Protein AF-A0A971N0A4-F1 (afdb_monomer)

Solvent-accessible surface area (backbone atoms only — not comparable to full-atom values): 13971 Å² total; per-residue (Å²): 136,88,83,89,85,86,81,86,89,85,89,82,89,84,83,89,81,84,80,78,74,76,75,74,73,78,68,84,69,66,52,43,94,59,98,51,77,73,53,27,44,51,60,73,48,91,63,94,39,89,27,46,42,68,52,98,84,61,32,32,43,27,51,33,47,58,15,53,25,46,50,22,29,31,20,52,35,41,98,85,39,68,62,45,37,44,60,91,28,42,39,34,42,75,43,61,29,64,40,82,56,35,36,49,64,36,28,9,35,75,46,99,91,56,69,24,38,32,11,18,32,39,36,26,75,68,30,39,33,40,38,37,24,32,63,49,23,31,90,59,62,62,47,43,31,26,60,25,2,21,31,22,41,31,97,85,70,29,9,34,43,28,30,29,38,38,26,34,40,29,36,38,40,28,56,34,34,35,18,25,6,41,44,30,0,31,30,46,46,14,35,41,34,49,29,34,24,40,42,40,23,36,21,36,42,71,47,92,68,83,62,102,38,49,27,18,6,5,25,36,29,1,29,30,57,26,35,41,40,31,50,28,38,21,36,38,43,22,34,4,34,23,57,46,64,34,31,39,21,52,45,51,18,41,65,75,69,41,52,76,42,78,59,47,62,49,68,55,68,38,58,40,65,40,83,79,81,79,80,86,126

Secondary structure (DSSP, 8-state):
--------------------------------SSS-TTTBHHHH-SS--TTEEE-TT--EEE-SHHHHHHHHHHHHT-TTPPP---TT-EEEE-S----TTPBP--BSB--TT--B-B-SEEE-TT-EEEEEEEEEEESSS-EEESSEEEEE--TTS--EEES-EEEEEEEEEESS-EEEESSEEEEES-EEES-EEEEEEEEEE--SS--S--EEEESSEEEESSSEEES-EEES-EEEEESS-EEEESSEEEESS-EEES-EEES-EEEEEPP------

Sequence (281 aa):
MNFSSVGKNIKRYLSILLVTTVVLVGFPLSVYAGDPGTDLWTAKVTTKPDGYQEDDDGDVTISTAEGLAWLSKVVNGLDGVEADSFEGRTVTLAADIDLEGHLWNPIGREASGGDFPFKGTFDGCGYKIPNMKVDVSTNSGSLCAGLFGLVEAGVEGKGIVKNIIVSGEVKSTGVGNSYTGGIVGRSKGGAVRNSSFVGDVTAKYVSSNSTSRNNFAGGILGHSLEGEVSDCSFEGEVTASGNYQNIAGGIVGSSNTSEVSNCRSAGNITAIDGEKVDNWG

Foldseek 3Di:
DDDDDDDDDDDDDDDDDPPPPPPPPPFQPLPFPDPQQCLELLNVADDQDPQWDADPVRAIEGEESNNLSVQQCQLAVPPPRDHDQQAPYEYEYPAAYESVLGEYRARWDDDPVDTRARAAAYADVQHEYENYDYRTEHADDEFQKENHRHFEHDPVLGREYENYEYEHEIEYEYAAAWQKEHHTREYHSYEYELYEYEEEIEFHHDDPDDDPYAGAWEHHTREYAEHEYYNYEGEYETEFEDQYHTAWYQHYRYYDHYYYYNYYGHYYTYYYHDPPPPPPD

Radius of gyration: 23.35 Å; Cα contacts (8 Å, |Δi|>4): 866; chains: 1; bounding box: 47×100×57 Å

Structure (mmCIF, N/CA/C/O backbone):
data_AF-A0A971N0A4-F1
#
_entry.id   AF-A0A971N0A4-F1
#
loop_
_atom_site.group_PDB
_atom_site.id
_atom_site.type_symbol
_atom_site.label_atom_id
_atom_site.label_alt_id
_atom_site.label_comp_id
_atom_site.label_asym_id
_atom_site.label_entity_id
_atom_site.label_seq_id
_atom_site.pdbx_PDB_ins_code
_atom_site.Cartn_x
_atom_site.Cartn_y
_atom_site.Cartn_z
_atom_site.occupancy
_atom_site.B_iso_or_equiv
_atom_site.auth_seq_id
_atom_site.auth_comp_id
_atom_site.auth_asym_id
_atom_site.auth_atom_id
_atom_site.pdbx_PDB_model_num
ATOM 1 N N . MET A 1 1 ? 30.008 81.091 14.655 1.00 37.34 1 MET A N 1
ATOM 2 C CA . MET A 1 1 ? 29.399 80.357 13.525 1.00 37.34 1 MET A CA 1
ATOM 3 C C . MET A 1 1 ? 28.944 79.003 14.043 1.00 37.34 1 MET A C 1
ATOM 5 O O . MET A 1 1 ? 29.712 78.352 14.736 1.00 37.34 1 MET A O 1
ATOM 9 N N . ASN A 1 2 ? 27.671 78.687 13.801 1.00 36.44 2 ASN A N 1
ATOM 10 C CA . ASN A 1 2 ? 26.923 77.503 14.245 1.00 36.44 2 ASN A CA 1
ATOM 11 C C . ASN A 1 2 ? 27.383 76.202 13.576 1.00 36.44 2 ASN A C 1
ATOM 13 O O . ASN A 1 2 ? 27.778 76.275 12.424 1.00 36.44 2 ASN A O 1
ATOM 17 N N . PHE A 1 3 ? 27.172 75.061 14.250 1.00 36.00 3 PHE A N 1
ATOM 18 C CA . PHE A 1 3 ? 26.523 73.822 13.752 1.00 36.00 3 PHE A CA 1
ATOM 19 C C . PHE A 1 3 ? 26.125 72.985 14.992 1.00 36.00 3 PHE A C 1
ATOM 21 O O . PHE A 1 3 ? 26.975 72.625 15.794 1.00 36.00 3 PHE A O 1
ATOM 28 N N . SER A 1 4 ? 24.852 72.986 15.400 1.00 38.19 4 SER A N 1
ATOM 29 C CA . SER A 1 4 ? 23.759 72.057 15.046 1.00 38.19 4 SER A CA 1
ATOM 30 C C . SER A 1 4 ? 23.906 70.619 15.572 1.00 38.19 4 SER A C 1
ATOM 32 O O . SER A 1 4 ? 24.656 69.818 15.025 1.00 38.19 4 SER A O 1
ATOM 34 N N . SER A 1 5 ? 23.060 70.257 16.537 1.00 36.91 5 SER A N 1
ATOM 35 C CA . SER A 1 5 ? 22.416 68.941 16.592 1.00 36.91 5 SER A CA 1
ATOM 36 C C . SER A 1 5 ? 21.084 69.104 17.323 1.00 36.91 5 SER A C 1
ATOM 38 O O . SER A 1 5 ? 21.043 69.396 18.517 1.00 36.91 5 SER A O 1
ATOM 40 N N . VAL A 1 6 ? 19.994 69.019 16.561 1.00 39.97 6 VAL A N 1
ATOM 41 C CA . VAL A 1 6 ? 18.612 69.089 17.040 1.00 39.97 6 VAL A CA 1
ATOM 42 C C . VAL A 1 6 ? 18.096 67.663 17.153 1.00 39.97 6 VAL A C 1
ATOM 44 O O . VAL A 1 6 ? 18.119 66.907 16.185 1.00 39.97 6 VAL A O 1
ATOM 47 N N . GLY A 1 7 ? 17.624 67.310 18.345 1.00 39.97 7 GLY A N 1
ATOM 48 C CA . GLY A 1 7 ? 16.885 66.083 18.597 1.00 39.97 7 GLY A CA 1
ATOM 49 C C . GLY A 1 7 ? 15.366 66.267 18.510 1.00 39.97 7 GLY A C 1
ATOM 50 O O . GLY A 1 7 ? 14.843 67.351 18.747 1.00 39.97 7 GLY A O 1
ATOM 51 N N . LYS A 1 8 ? 14.707 65.118 18.305 1.00 39.44 8 LYS A N 1
ATOM 52 C CA . LYS A 1 8 ? 13.321 64.737 18.649 1.00 39.44 8 LYS A CA 1
ATOM 53 C C . LYS A 1 8 ? 12.131 65.227 17.789 1.00 39.44 8 LYS A C 1
ATOM 55 O O . LYS A 1 8 ? 11.673 66.351 17.904 1.00 39.44 8 LYS A O 1
ATOM 60 N N . ASN A 1 9 ? 11.507 64.210 17.167 1.00 37.22 9 ASN A N 1
ATOM 61 C CA . ASN A 1 9 ? 10.093 63.796 17.298 1.00 37.22 9 ASN A CA 1
ATOM 62 C C . ASN A 1 9 ? 8.963 64.624 16.636 1.00 37.22 9 ASN A C 1
ATOM 64 O O . ASN A 1 9 ? 8.647 65.701 17.116 1.00 37.22 9 ASN A O 1
ATOM 68 N N . ILE A 1 10 ? 8.223 64.017 15.680 1.00 36.38 10 ILE A N 1
ATOM 69 C CA . ILE A 1 10 ? 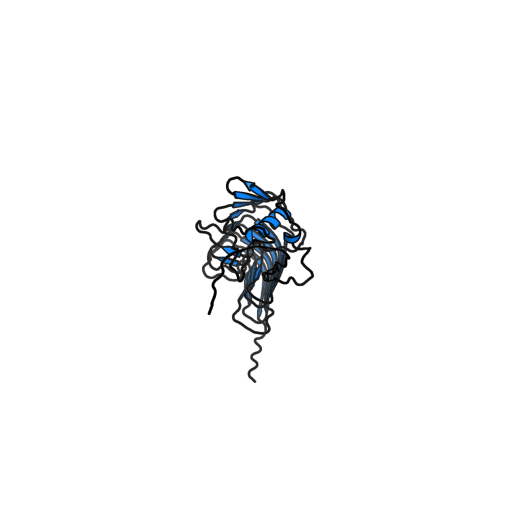6.778 63.630 15.759 1.00 36.38 10 ILE A CA 1
ATOM 70 C C . ILE A 1 10 ? 6.114 63.440 14.367 1.00 36.38 10 ILE A C 1
ATOM 72 O O . ILE A 1 10 ? 5.959 64.380 13.602 1.00 36.38 10 ILE A O 1
ATOM 76 N N . LYS A 1 11 ? 5.694 62.182 14.126 1.00 37.56 11 LYS A N 1
ATOM 77 C CA . LYS A 1 11 ? 4.502 61.605 13.441 1.00 37.56 11 LYS A CA 1
ATOM 78 C C . LYS A 1 11 ? 3.873 62.282 12.202 1.00 37.56 11 LYS A C 1
ATOM 80 O O . LYS A 1 11 ? 3.439 63.423 12.306 1.00 37.56 11 LYS A O 1
ATOM 85 N N . ARG A 1 12 ? 3.547 61.459 11.174 1.00 37.28 12 ARG A N 1
ATOM 86 C CA . ARG A 1 12 ? 2.169 61.202 10.646 1.00 37.28 12 ARG A CA 1
ATOM 87 C C . ARG A 1 12 ? 2.127 60.342 9.350 1.00 37.28 12 ARG A C 1
ATOM 89 O O . AR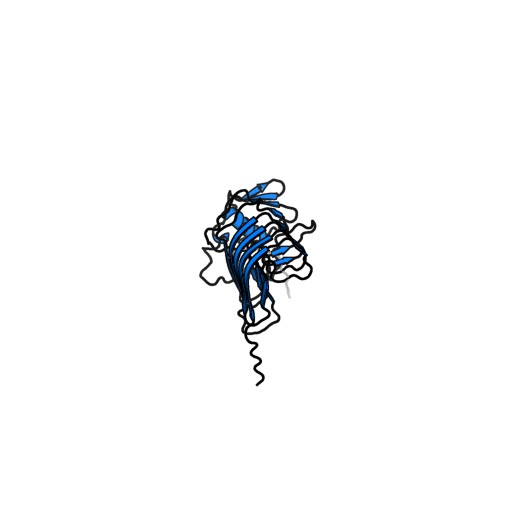G A 1 12 ? 2.713 60.766 8.370 1.00 37.28 12 ARG A O 1
ATOM 96 N N . TYR A 1 13 ? 1.325 59.253 9.385 1.00 38.34 13 TYR A N 1
ATOM 97 C CA . TYR A 1 13 ? 0.530 58.597 8.302 1.00 38.34 13 TYR A CA 1
ATOM 98 C C . TYR A 1 13 ? 1.258 58.064 7.040 1.00 38.34 13 TYR A C 1
ATOM 100 O O . TYR A 1 13 ? 2.198 58.679 6.578 1.00 38.34 13 TYR A O 1
ATOM 108 N N . LEU A 1 14 ? 0.886 56.993 6.329 1.00 32.19 14 LEU A N 1
ATOM 109 C CA . LEU A 1 14 ? -0.061 55.862 6.378 1.00 32.19 14 LEU A CA 1
ATOM 110 C C . LEU A 1 14 ? 0.276 55.030 5.096 1.00 32.19 14 LEU A C 1
ATOM 112 O O . LEU A 1 14 ? 0.835 55.602 4.163 1.00 32.19 14 LEU A O 1
ATOM 116 N N . SER A 1 15 ? -0.124 53.751 5.024 1.00 34.84 15 SER A N 1
ATOM 117 C CA . SER A 1 15 ? -0.308 52.929 3.793 1.00 34.84 15 SER A CA 1
ATOM 118 C C . SER A 1 15 ? 0.706 51.810 3.475 1.00 34.84 15 SER A C 1
ATOM 120 O O . SER A 1 15 ? 1.693 51.995 2.776 1.00 34.84 15 SER A O 1
ATOM 122 N N . ILE A 1 16 ? 0.389 50.618 3.998 1.00 41.22 16 ILE A N 1
ATOM 123 C CA . ILE A 1 16 ? 0.050 49.375 3.267 1.00 41.22 16 ILE A CA 1
ATOM 124 C C . ILE A 1 16 ? 0.835 49.085 1.971 1.00 41.22 16 ILE A C 1
ATOM 126 O O . ILE A 1 16 ? 0.504 49.621 0.920 1.00 41.22 16 ILE A O 1
ATOM 130 N N . LEU A 1 17 ? 1.727 48.090 2.031 1.00 36.47 17 LEU A N 1
ATOM 131 C CA . LEU A 1 17 ? 1.671 46.909 1.155 1.00 36.47 17 LEU A CA 1
ATOM 132 C C . LEU A 1 17 ? 2.501 45.780 1.796 1.00 36.47 17 LEU A C 1
ATOM 134 O O . LEU A 1 17 ? 3.707 45.675 1.586 1.00 36.47 17 LEU A O 1
ATOM 138 N N . LEU A 1 18 ? 1.870 44.955 2.637 1.00 35.97 18 LEU A N 1
ATOM 139 C CA . LEU A 1 18 ? 2.474 43.692 3.057 1.00 35.97 18 LEU A CA 1
ATOM 140 C C . LEU A 1 18 ? 2.315 42.735 1.872 1.00 35.97 18 LEU A C 1
ATOM 142 O O . LEU A 1 18 ? 1.237 42.193 1.644 1.00 35.97 18 LEU A O 1
ATOM 146 N N . VAL A 1 19 ? 3.364 42.602 1.064 1.00 40.38 19 VAL A N 1
ATOM 147 C CA . VAL A 1 19 ? 3.441 41.562 0.038 1.00 40.38 19 VAL A CA 1
ATOM 148 C C . VAL A 1 19 ? 3.538 40.237 0.787 1.00 40.38 19 VAL A C 1
ATOM 150 O O . VAL A 1 19 ? 4.616 39.840 1.219 1.00 40.38 19 VAL A O 1
ATOM 153 N N . THR A 1 20 ? 2.407 39.568 1.005 1.00 41.75 20 THR A N 1
ATOM 154 C CA . THR A 1 20 ? 2.414 38.145 1.339 1.00 41.75 20 THR A CA 1
ATOM 155 C C . THR A 1 20 ? 2.879 37.415 0.093 1.00 41.75 20 THR A C 1
ATOM 157 O O . THR A 1 20 ? 2.089 37.099 -0.796 1.00 41.75 20 THR A O 1
ATOM 160 N N . THR A 1 21 ? 4.182 37.185 0.000 1.00 41.50 21 THR A N 1
ATOM 161 C CA . THR A 1 21 ? 4.721 36.100 -0.805 1.00 41.50 21 THR A CA 1
ATOM 162 C C . THR A 1 21 ? 4.100 34.824 -0.261 1.00 41.50 21 THR A C 1
ATOM 164 O O . THR A 1 21 ? 4.513 34.299 0.770 1.00 41.50 21 THR A O 1
ATOM 167 N N . VAL A 1 22 ? 3.056 34.349 -0.940 1.00 42.62 22 VAL A N 1
ATOM 168 C CA . VAL A 1 22 ? 2.654 32.951 -0.872 1.00 42.62 22 VAL A CA 1
ATOM 169 C C . VAL A 1 22 ? 3.888 32.181 -1.317 1.00 42.62 22 VAL A C 1
ATOM 171 O O . VAL A 1 22 ? 4.214 32.134 -2.502 1.00 42.62 22 VAL A O 1
ATOM 174 N N . VAL A 1 23 ? 4.633 31.648 -0.353 1.00 37.66 23 VAL A N 1
ATOM 175 C CA . VAL A 1 23 ? 5.566 30.567 -0.626 1.00 37.66 23 VAL A CA 1
ATOM 176 C C . VAL A 1 23 ? 4.666 29.408 -1.024 1.00 37.66 23 VAL A C 1
ATOM 178 O O . VAL A 1 23 ? 4.158 28.681 -0.175 1.00 37.66 23 VAL A O 1
ATOM 181 N N . LEU A 1 24 ? 4.403 29.285 -2.327 1.00 37.75 24 LEU A N 1
ATOM 182 C CA . LEU A 1 24 ? 4.054 28.005 -2.913 1.00 37.75 24 LEU A CA 1
ATOM 183 C C . LEU A 1 24 ? 5.267 27.120 -2.632 1.00 37.75 24 LEU A C 1
ATOM 185 O O . LEU A 1 24 ? 6.231 27.091 -3.396 1.00 37.75 24 LEU A O 1
ATOM 189 N N . VAL A 1 25 ? 5.253 26.447 -1.483 1.00 36.53 25 VAL A N 1
ATOM 190 C CA . VAL A 1 25 ? 5.991 25.204 -1.323 1.00 36.53 25 VAL A CA 1
ATOM 191 C C . VAL A 1 25 ? 5.433 24.323 -2.422 1.00 36.53 25 VAL A C 1
ATOM 193 O O . VAL A 1 25 ? 4.299 23.856 -2.349 1.00 36.53 25 VAL A O 1
ATOM 196 N N . GLY A 1 26 ? 6.186 24.233 -3.517 1.00 32.62 26 GLY A N 1
ATOM 197 C CA . GLY A 1 26 ? 5.921 23.289 -4.579 1.00 32.62 26 GLY A CA 1
ATOM 198 C C . GLY A 1 26 ? 5.976 21.917 -3.941 1.00 32.62 26 GLY A C 1
ATOM 199 O O . GLY A 1 26 ? 7.056 21.359 -3.758 1.00 32.62 26 GLY A O 1
ATOM 200 N N . PHE A 1 27 ? 4.814 21.412 -3.536 1.00 39.88 27 PHE A N 1
ATOM 201 C CA . PHE A 1 27 ? 4.663 20.011 -3.214 1.00 39.88 27 PHE A CA 1
ATOM 202 C C . PHE A 1 27 ? 5.168 19.244 -4.437 1.00 39.88 27 PHE A C 1
ATOM 204 O O . PHE A 1 27 ? 4.830 19.634 -5.562 1.00 39.88 27 PHE A O 1
ATOM 211 N N . PRO A 1 28 ? 6.005 18.208 -4.268 1.00 36.25 28 PRO A N 1
ATOM 212 C CA . PRO A 1 28 ? 6.294 17.313 -5.370 1.00 36.25 28 PRO A CA 1
ATOM 213 C C . PRO A 1 28 ? 4.950 16.747 -5.830 1.00 36.25 28 PRO A C 1
ATOM 215 O O . PRO A 1 28 ? 4.342 15.919 -5.156 1.00 36.25 28 PRO A O 1
ATOM 218 N N . LEU A 1 29 ? 4.443 17.285 -6.940 1.00 38.25 29 LEU A N 1
ATOM 219 C CA . LEU A 1 29 ? 3.282 16.762 -7.627 1.00 38.25 29 LEU A CA 1
ATOM 220 C C . LEU A 1 29 ? 3.688 15.371 -8.096 1.00 38.25 29 LEU A C 1
ATOM 222 O O . LEU A 1 29 ? 4.422 15.222 -9.073 1.00 38.25 29 LEU A O 1
ATOM 226 N N . SER A 1 30 ? 3.209 14.346 -7.402 1.00 47.75 30 SER A N 1
ATOM 227 C CA . SER A 1 30 ? 2.915 13.084 -8.062 1.00 47.75 30 SER A CA 1
ATOM 228 C C . SER A 1 30 ? 1.861 13.425 -9.117 1.00 47.75 30 SER A C 1
ATOM 230 O O . SER A 1 30 ? 0.684 13.585 -8.807 1.00 47.75 30 SER A O 1
ATOM 232 N N . VAL A 1 31 ? 2.303 13.712 -10.341 1.00 44.22 31 VAL A N 1
ATOM 233 C CA . VAL A 1 31 ? 1.409 14.023 -11.457 1.00 44.22 31 VAL A CA 1
ATOM 234 C C . VAL A 1 31 ? 0.756 12.707 -11.843 1.00 44.22 31 VAL A C 1
ATOM 236 O O . VAL A 1 31 ? 1.411 11.860 -12.438 1.00 44.22 31 VAL A O 1
ATOM 239 N N . TYR A 1 32 ? -0.507 12.520 -11.473 1.00 52.03 32 TYR A N 1
ATOM 240 C CA . TYR A 1 32 ? -1.347 11.431 -11.970 1.00 52.03 32 TYR A CA 1
ATOM 241 C C . TYR A 1 32 ? -1.641 11.672 -13.464 1.00 52.03 32 TYR A C 1
ATOM 243 O O . TYR A 1 32 ? -1.821 12.811 -13.900 1.00 52.03 32 TYR A O 1
ATOM 251 N N . ALA A 1 33 ? -1.659 10.614 -14.275 1.00 41.88 33 ALA A N 1
ATOM 252 C CA . ALA A 1 33 ? -1.935 10.703 -15.710 1.00 41.88 33 ALA A CA 1
ATOM 253 C C . ALA A 1 33 ? -3.453 10.807 -15.981 1.00 41.88 33 ALA A C 1
ATOM 255 O O . ALA A 1 33 ? -4.129 9.819 -16.243 1.00 41.88 33 ALA A O 1
ATOM 256 N N . GLY A 1 34 ? -3.988 12.024 -15.901 1.00 41.50 34 GLY A N 1
ATOM 257 C CA . GLY A 1 34 ? -5.404 12.400 -16.056 1.00 41.50 34 GLY A CA 1
ATOM 258 C C . GLY A 1 34 ? -5.651 13.659 -15.221 1.00 41.50 34 GLY A C 1
ATOM 259 O O . GLY A 1 34 ? -4.826 13.925 -14.363 1.00 41.50 34 GLY A O 1
ATOM 260 N N . ASP A 1 35 ? -6.694 14.468 -15.448 1.00 42.31 35 ASP A N 1
ATOM 261 C CA . ASP A 1 35 ? -7.018 15.550 -14.493 1.00 42.31 35 ASP A CA 1
ATOM 262 C C . ASP A 1 35 ? -7.537 14.905 -13.187 1.00 42.31 35 ASP A C 1
ATOM 264 O O . ASP A 1 35 ? -8.682 14.453 -13.156 1.00 42.31 35 ASP A O 1
ATOM 268 N N . PRO A 1 36 ? -6.709 14.745 -12.137 1.00 47.06 36 PRO A N 1
ATOM 269 C CA . PRO A 1 36 ? -6.921 13.737 -11.098 1.00 47.06 36 PRO A CA 1
ATOM 270 C C . PRO A 1 36 ? -7.409 14.351 -9.782 1.00 47.06 36 PRO A C 1
ATOM 272 O O . PRO A 1 36 ? -7.671 13.638 -8.816 1.00 47.06 36 PRO A O 1
ATOM 275 N N . GLY A 1 37 ? -7.522 15.681 -9.718 1.00 53.12 37 GLY A N 1
ATOM 276 C CA . GLY A 1 37 ? -7.652 16.407 -8.458 1.00 53.12 37 GLY A CA 1
ATOM 277 C C . GLY A 1 37 ? -8.971 16.176 -7.723 1.00 53.12 37 GLY A C 1
ATOM 278 O O . GLY A 1 37 ? -9.056 16.515 -6.551 1.00 53.12 37 GLY A O 1
ATOM 279 N N . THR A 1 38 ? -9.990 15.612 -8.381 1.00 58.50 38 THR A N 1
ATOM 280 C CA . THR A 1 38 ? -11.331 15.410 -7.798 1.00 58.50 38 THR A CA 1
ATOM 281 C C . THR A 1 38 ? -11.696 13.949 -7.536 1.00 58.50 38 THR A C 1
ATOM 283 O O . THR A 1 38 ? -12.584 13.693 -6.725 1.00 58.50 38 THR A O 1
ATOM 286 N N . ASP A 1 39 ? -11.020 12.990 -8.178 1.00 85.38 39 ASP A N 1
ATOM 287 C CA . ASP A 1 39 ? -11.337 11.561 -8.022 1.00 85.38 39 ASP A CA 1
ATOM 288 C C . ASP A 1 39 ? -10.497 10.868 -6.939 1.00 85.38 39 ASP A C 1
ATOM 290 O O . ASP A 1 39 ? -10.795 9.748 -6.534 1.00 85.38 39 ASP A O 1
ATOM 294 N N . LEU A 1 40 ? -9.461 11.542 -6.432 1.00 91.69 40 LEU A N 1
ATOM 295 C CA . LEU A 1 40 ? -8.649 11.044 -5.329 1.00 91.69 40 LEU A CA 1
ATOM 296 C C . LEU A 1 40 ? -9.475 10.986 -4.037 1.00 91.69 40 LEU A C 1
ATOM 298 O O . LEU A 1 40 ? -10.092 11.978 -3.645 1.00 91.69 40 LEU A O 1
ATOM 302 N N . TRP A 1 41 ? -9.426 9.863 -3.321 1.00 94.81 41 TRP A N 1
ATOM 303 C CA . TRP A 1 41 ? -10.121 9.695 -2.039 1.00 94.81 41 TRP A CA 1
ATOM 304 C C . TRP A 1 41 ? -9.797 10.801 -1.031 1.00 94.81 41 TRP A C 1
ATOM 306 O O . TRP A 1 41 ? -10.685 11.320 -0.357 1.00 94.81 41 TRP A O 1
ATOM 316 N N . THR A 1 42 ? -8.538 11.237 -0.967 1.00 92.00 42 THR A N 1
ATOM 317 C CA . THR A 1 42 ? -8.140 12.341 -0.086 1.00 92.00 42 THR A CA 1
ATOM 318 C C . THR A 1 42 ? -8.741 13.682 -0.525 1.00 92.00 42 THR A C 1
ATOM 320 O O . THR A 1 42 ? -9.043 14.512 0.326 1.00 92.00 42 THR A O 1
ATOM 323 N N . ALA A 1 43 ? -9.022 13.911 -1.808 1.00 92.50 43 ALA A N 1
ATOM 324 C CA . ALA A 1 43 ? -9.692 15.139 -2.247 1.00 92.50 43 ALA A CA 1
ATOM 325 C C . ALA A 1 43 ? -11.173 15.200 -1.821 1.00 92.50 43 ALA A C 1
ATOM 327 O O . ALA A 1 43 ? -11.727 16.291 -1.686 1.00 92.50 43 ALA A O 1
ATOM 328 N N . LYS A 1 44 ? -11.807 14.046 -1.565 1.00 91.94 44 LYS A N 1
ATOM 329 C CA . LYS A 1 44 ? -13.217 13.941 -1.147 1.00 91.94 44 LYS A CA 1
ATOM 330 C C . LYS A 1 44 ? -13.445 14.268 0.334 1.00 91.94 44 LYS A C 1
ATOM 332 O O . LYS A 1 44 ? -14.573 14.563 0.716 1.00 91.94 44 LYS A O 1
ATOM 337 N N . VAL A 1 45 ? -12.396 14.254 1.161 1.00 93.25 45 VAL A N 1
ATOM 338 C CA . VAL A 1 45 ? -12.489 14.491 2.613 1.00 93.25 45 VAL A CA 1
ATOM 339 C C . VAL A 1 45 ? -11.795 15.791 3.010 1.00 93.25 45 VAL A C 1
ATOM 341 O O . VAL A 1 45 ? -10.587 15.935 2.869 1.00 93.25 45 VAL A O 1
ATOM 344 N N . THR A 1 46 ? -12.535 16.771 3.522 1.00 93.44 46 THR A N 1
ATOM 345 C CA . THR A 1 46 ? -11.974 18.075 3.943 1.00 93.44 46 THR A CA 1
ATOM 346 C C . THR A 1 46 ? -11.947 18.261 5.457 1.00 93.44 46 THR A C 1
ATOM 348 O O . THR A 1 46 ? -11.209 19.105 5.961 1.00 93.44 46 THR A O 1
ATOM 351 N N . THR A 1 47 ? -12.702 17.447 6.188 1.00 95.38 47 THR A N 1
ATOM 352 C CA . THR A 1 47 ? -12.767 17.419 7.652 1.00 95.38 47 THR A CA 1
ATOM 353 C C . THR A 1 47 ? -12.730 15.976 8.144 1.00 95.38 47 THR A C 1
ATOM 355 O O . THR A 1 47 ? -13.078 15.069 7.387 1.00 95.38 47 THR A O 1
ATOM 358 N N . LYS A 1 48 ? -12.350 15.770 9.414 1.00 97.50 48 LYS A N 1
ATOM 359 C CA . LYS A 1 48 ? -12.355 14.453 10.070 1.00 97.50 48 LYS A CA 1
ATOM 360 C C . LYS A 1 48 ? -13.751 13.812 9.930 1.00 97.50 48 LYS A C 1
ATOM 362 O O . LYS A 1 48 ? -14.712 14.417 10.406 1.00 97.50 48 LYS A O 1
ATOM 367 N N . PRO A 1 49 ? -13.883 12.665 9.244 1.00 97.75 49 PRO A N 1
ATOM 368 C CA . PRO A 1 49 ? -15.174 12.027 8.998 1.00 97.75 49 PRO A CA 1
ATOM 369 C C . PRO A 1 49 ? -15.606 11.155 10.182 1.00 97.75 49 PRO A C 1
ATOM 371 O O . PRO A 1 49 ? -14.766 10.624 10.906 1.00 97.75 49 PRO A O 1
ATOM 374 N N . ASP A 1 50 ? -16.913 10.922 10.320 1.00 97.88 50 ASP A N 1
ATOM 375 C CA . ASP A 1 50 ? -17.480 10.064 11.375 1.00 97.88 50 ASP A CA 1
ATOM 376 C C . ASP A 1 50 ? -16.967 8.614 11.303 1.00 97.88 50 ASP A C 1
ATOM 378 O O . ASP A 1 50 ? -16.914 7.913 12.311 1.00 97.88 50 ASP A O 1
ATOM 382 N N . GLY A 1 51 ? -16.544 8.161 10.121 1.00 98.12 51 GLY A N 1
ATOM 383 C CA . GLY A 1 51 ? -15.919 6.854 9.919 1.00 98.12 51 GLY A CA 1
ATOM 384 C C . GLY A 1 51 ? -14.491 6.730 10.454 1.00 98.12 51 GLY A C 1
ATOM 385 O O . GLY A 1 51 ? -13.876 5.692 10.237 1.00 98.12 51 GLY A O 1
ATOM 386 N N . TYR A 1 52 ? -13.951 7.767 11.102 1.00 98.69 52 TYR A N 1
ATOM 387 C CA . TYR A 1 52 ? -12.661 7.774 11.788 1.00 98.69 52 TYR A CA 1
ATOM 388 C C . TYR A 1 52 ? -12.888 8.160 13.253 1.00 98.69 52 TYR A C 1
ATOM 390 O O . TYR A 1 52 ? -13.129 9.327 13.577 1.00 98.69 52 TYR A O 1
ATOM 398 N N . GLN A 1 53 ? -12.789 7.182 14.147 1.00 98.69 53 GLN A N 1
ATOM 399 C CA . GLN A 1 53 ? -12.955 7.373 15.587 1.00 98.69 53 GLN A CA 1
ATOM 400 C C . GLN A 1 53 ? -11.615 7.176 16.276 1.00 98.69 53 GLN A C 1
ATOM 402 O O . GLN A 1 53 ? -10.953 6.179 16.035 1.00 98.69 53 GLN A O 1
ATOM 407 N N . GLU A 1 54 ? -11.219 8.135 17.102 1.00 98.38 54 GLU A N 1
ATOM 408 C CA . GLU A 1 54 ? -9.953 8.125 17.835 1.00 98.38 54 GLU A CA 1
ATOM 409 C C . GLU A 1 54 ? -10.274 8.165 19.323 1.00 98.38 54 GLU A C 1
ATOM 411 O O . GLU A 1 54 ? -11.108 8.981 19.731 1.00 98.38 54 GLU A O 1
ATOM 416 N N . ASP A 1 55 ? -9.676 7.265 20.094 1.00 98.19 55 ASP A N 1
ATOM 417 C CA . ASP A 1 55 ? -9.874 7.192 21.539 1.00 98.19 55 ASP A CA 1
ATOM 418 C C . ASP A 1 55 ? -8.842 8.024 22.321 1.00 98.19 55 ASP A C 1
ATOM 420 O O . ASP A 1 55 ? -8.018 8.740 21.750 1.00 98.19 55 ASP A O 1
ATOM 424 N N . ASP A 1 56 ? -8.920 7.959 23.652 1.00 97.38 56 ASP A N 1
ATOM 425 C CA . ASP A 1 56 ? -8.054 8.728 24.551 1.00 97.38 56 ASP A CA 1
ATOM 426 C C . ASP A 1 56 ? -6.576 8.287 24.492 1.00 97.38 56 ASP A C 1
ATOM 428 O O . ASP A 1 56 ? -5.694 9.070 24.856 1.00 97.38 56 ASP A O 1
ATOM 432 N N . ASP A 1 57 ? -6.299 7.068 24.015 1.00 95.75 57 ASP A N 1
ATOM 433 C CA . ASP A 1 57 ? -4.947 6.532 23.820 1.00 95.75 57 ASP A CA 1
ATOM 434 C C . ASP A 1 57 ? -4.397 6.864 22.413 1.00 95.75 57 ASP A C 1
ATOM 436 O O . ASP A 1 57 ? -3.225 6.615 22.105 1.00 95.75 57 ASP A O 1
ATOM 440 N N . GLY A 1 58 ? -5.223 7.488 21.565 1.00 96.44 58 GLY A N 1
ATOM 441 C CA . GLY A 1 58 ? -4.914 7.830 20.180 1.00 96.44 58 GLY A CA 1
ATOM 442 C C . GLY A 1 58 ? -5.035 6.647 19.219 1.00 96.44 58 GLY A C 1
ATOM 443 O O . GLY A 1 58 ? -4.653 6.775 18.050 1.00 96.44 58 GLY A O 1
ATOM 444 N N . ASP A 1 59 ? -5.546 5.506 19.684 1.00 98.19 59 ASP A N 1
ATOM 445 C CA . ASP A 1 59 ? -5.880 4.384 18.818 1.00 98.19 59 ASP A CA 1
ATOM 446 C C . ASP A 1 59 ? -7.103 4.751 17.970 1.00 98.19 59 ASP A C 1
ATOM 448 O O . ASP A 1 59 ? -7.995 5.500 18.379 1.00 98.19 59 ASP A O 1
ATOM 452 N N . VAL A 1 60 ? -7.127 4.250 16.736 1.00 98.88 60 VAL A N 1
ATOM 453 C CA . VAL A 1 60 ? -8.125 4.635 15.737 1.00 98.88 60 VAL A CA 1
ATOM 454 C C . VAL A 1 60 ? -8.934 3.435 15.282 1.00 98.88 60 VAL A C 1
ATOM 456 O O . VAL A 1 60 ? -8.397 2.381 14.953 1.00 98.88 60 VAL A O 1
ATOM 459 N N . THR A 1 61 ? -10.245 3.618 15.186 1.00 98.88 61 THR A N 1
ATOM 460 C CA . THR A 1 61 ? -11.178 2.685 14.555 1.00 98.88 61 THR A CA 1
ATOM 461 C C . THR A 1 61 ? -11.738 3.305 13.280 1.00 98.88 61 THR A C 1
ATOM 463 O O . THR A 1 61 ? -12.273 4.417 13.306 1.00 98.88 61 THR A O 1
ATOM 466 N N . ILE A 1 62 ? -11.636 2.582 12.163 1.00 98.94 62 ILE A N 1
ATOM 467 C CA . ILE A 1 62 ? -12.088 3.026 10.842 1.00 98.94 62 ILE A CA 1
ATOM 468 C C . ILE A 1 62 ? -13.240 2.151 10.350 1.00 98.94 62 ILE A C 1
ATOM 470 O O . ILE A 1 62 ? -13.139 0.925 10.337 1.00 98.94 62 ILE A O 1
ATOM 474 N N . SER A 1 63 ? -14.328 2.778 9.908 1.00 98.81 63 SER A N 1
ATOM 475 C CA . SER A 1 63 ? -15.533 2.083 9.428 1.00 98.81 63 SER A CA 1
ATOM 476 C C . SER A 1 63 ? -16.028 2.529 8.050 1.00 98.81 63 SER A C 1
ATOM 478 O O . SER A 1 63 ? -16.984 1.945 7.546 1.00 98.81 63 SER A O 1
ATOM 480 N N . THR A 1 64 ? -15.403 3.535 7.426 1.00 98.75 64 THR A N 1
ATOM 481 C CA . THR A 1 64 ? -15.785 4.019 6.086 1.00 98.75 64 THR A CA 1
ATOM 482 C C . THR A 1 64 ? -14.573 4.341 5.213 1.00 98.75 64 THR A C 1
ATOM 484 O O . THR A 1 64 ? -13.454 4.512 5.710 1.00 98.75 64 THR A O 1
ATOM 487 N N . ALA A 1 65 ? -14.801 4.467 3.903 1.00 98.56 65 ALA A N 1
ATOM 488 C CA . ALA A 1 65 ? -13.772 4.839 2.934 1.00 98.56 65 ALA A CA 1
ATOM 489 C C . ALA A 1 65 ? -13.231 6.253 3.176 1.00 98.56 65 ALA A C 1
ATOM 491 O O . ALA A 1 65 ? -12.022 6.471 3.103 1.00 98.56 65 ALA A O 1
ATOM 492 N N . GLU A 1 66 ? -14.088 7.195 3.574 1.00 98.56 66 GLU A N 1
ATOM 493 C CA . GLU A 1 66 ? -13.678 8.533 4.000 1.00 98.56 66 GLU A CA 1
ATOM 494 C C . GLU A 1 66 ? -12.766 8.470 5.225 1.00 98.56 66 GLU A C 1
ATOM 496 O O . GLU A 1 66 ? -11.766 9.186 5.280 1.00 98.56 66 GLU A O 1
ATOM 501 N N . GLY A 1 67 ? -13.074 7.604 6.197 1.00 98.75 67 GLY A N 1
ATOM 502 C CA . GLY A 1 67 ? -12.224 7.391 7.367 1.00 98.75 67 GLY A CA 1
ATOM 503 C C . GLY A 1 67 ? -10.840 6.865 6.991 1.00 98.75 67 GLY A C 1
ATOM 504 O O . GLY A 1 67 ? -9.827 7.393 7.452 1.00 98.75 67 GLY A O 1
ATOM 505 N N . LEU A 1 68 ? -10.775 5.891 6.082 1.00 98.81 68 LEU A N 1
ATOM 506 C CA . LEU A 1 68 ? -9.503 5.365 5.582 1.00 98.81 68 LEU A CA 1
ATOM 507 C C . LEU A 1 68 ? -8.726 6.422 4.779 1.00 98.81 68 LEU A C 1
ATOM 509 O O . LEU A 1 68 ? -7.512 6.568 4.938 1.00 98.81 68 LEU A O 1
ATOM 513 N N . ALA A 1 69 ? -9.416 7.225 3.969 1.00 98.50 69 ALA A N 1
ATOM 514 C CA . ALA A 1 69 ? -8.825 8.358 3.262 1.00 98.50 69 ALA A CA 1
ATOM 515 C C . ALA A 1 69 ? -8.281 9.424 4.230 1.00 98.50 69 ALA A C 1
ATOM 517 O O . ALA A 1 69 ? -7.218 10.002 3.987 1.00 98.50 69 ALA A O 1
ATOM 518 N N . TRP A 1 70 ? -8.974 9.665 5.347 1.00 98.69 70 TRP A N 1
ATOM 519 C CA . TRP A 1 70 ? -8.520 10.579 6.393 1.00 98.69 70 TRP A CA 1
ATOM 520 C C . TRP A 1 70 ? -7.227 10.091 7.051 1.00 98.69 70 TRP A C 1
ATOM 522 O O . TRP A 1 70 ? -6.305 10.887 7.214 1.00 98.69 70 TRP A O 1
ATOM 532 N N . LEU A 1 71 ? -7.089 8.786 7.316 1.00 98.88 71 LEU A N 1
ATOM 533 C CA . LEU A 1 71 ? -5.818 8.204 7.769 1.00 98.88 71 LEU A CA 1
ATOM 534 C C . LEU A 1 71 ? -4.676 8.508 6.787 1.00 98.88 71 LEU A C 1
ATOM 536 O O . LEU A 1 71 ? -3.600 8.933 7.204 1.00 98.88 71 LEU A O 1
ATOM 540 N N . SER A 1 72 ? -4.913 8.353 5.480 1.00 98.44 72 SER A N 1
ATOM 541 C CA . SER A 1 72 ? -3.920 8.700 4.454 1.00 98.44 72 SER A CA 1
ATOM 542 C C . SER A 1 72 ? -3.525 10.182 4.506 1.00 98.44 72 SER A C 1
ATOM 544 O O . SER A 1 72 ? -2.344 10.496 4.342 1.00 98.44 72 SER A O 1
ATOM 546 N N . LYS A 1 73 ? -4.462 11.102 4.787 1.00 97.69 73 LYS A N 1
ATOM 547 C CA . LYS A 1 73 ? -4.134 12.526 4.992 1.00 97.69 73 LYS A CA 1
ATOM 548 C C . LYS A 1 73 ? -3.272 12.762 6.216 1.00 97.69 73 LYS A C 1
ATOM 550 O O . LYS A 1 73 ? -2.283 13.481 6.101 1.00 97.69 73 LYS A O 1
ATOM 555 N N . VAL A 1 74 ? -3.661 12.178 7.346 1.00 98.50 74 VAL A N 1
ATOM 556 C CA . VAL A 1 74 ? -2.966 12.339 8.625 1.00 98.50 74 VAL A CA 1
ATOM 557 C C . VAL A 1 74 ? -1.541 11.807 8.513 1.00 98.50 74 VAL A C 1
ATOM 559 O O . VAL A 1 74 ? -0.605 12.535 8.805 1.00 98.50 74 VAL A O 1
ATOM 562 N N . VAL A 1 75 ? -1.331 10.599 7.985 1.00 98.50 75 VAL A N 1
ATOM 563 C CA . VAL A 1 75 ? 0.029 10.040 7.857 1.00 98.50 75 VAL A CA 1
ATOM 564 C C . VAL A 1 75 ? 0.908 10.877 6.929 1.00 98.50 75 VAL A C 1
ATOM 566 O O . VAL A 1 75 ? 2.085 11.098 7.203 1.00 98.50 75 VAL A O 1
ATOM 569 N N . ASN A 1 76 ? 0.343 11.378 5.832 1.00 97.00 76 ASN A N 1
ATOM 570 C CA . ASN A 1 76 ? 1.101 12.106 4.816 1.00 97.00 76 ASN A CA 1
ATOM 571 C C . ASN A 1 76 ? 1.205 13.626 5.060 1.00 97.00 76 ASN A C 1
ATOM 573 O O . ASN A 1 76 ? 1.878 14.305 4.273 1.00 97.00 76 ASN A O 1
ATOM 577 N N . GLY A 1 77 ? 0.530 14.167 6.081 1.00 95.75 77 GLY A N 1
ATOM 578 C CA . GLY A 1 77 ? 0.447 15.605 6.358 1.00 95.75 77 GLY A CA 1
ATOM 579 C C . GLY A 1 77 ? -0.137 16.417 5.194 1.00 95.75 77 GLY A C 1
ATOM 580 O O . GLY A 1 77 ? 0.490 17.364 4.712 1.00 95.75 77 GLY A O 1
ATOM 581 N N . LEU A 1 78 ? -1.278 15.987 4.648 1.00 93.19 78 LEU A N 1
ATOM 582 C CA . LEU A 1 78 ? -1.883 16.603 3.456 1.00 93.19 78 LEU A CA 1
ATOM 583 C C . LEU A 1 78 ? -2.859 17.727 3.806 1.00 93.19 78 LEU A C 1
ATOM 585 O O . LEU A 1 78 ? -3.538 17.684 4.824 1.00 93.19 78 LEU A O 1
ATOM 589 N N . ASP A 1 79 ? -2.976 18.710 2.912 1.00 91.00 79 ASP A N 1
ATOM 590 C CA . ASP A 1 79 ? -4.009 19.758 2.948 1.00 91.00 79 ASP A CA 1
ATOM 591 C C . ASP A 1 79 ? -4.108 20.524 4.280 1.00 91.00 79 ASP A C 1
ATOM 593 O O . ASP A 1 79 ? -5.188 20.925 4.710 1.00 91.00 79 ASP A O 1
ATOM 597 N N . GLY A 1 80 ? -2.965 20.739 4.937 1.00 90.94 80 GLY A N 1
ATOM 598 C CA . GLY A 1 80 ? -2.883 21.446 6.218 1.00 90.94 80 GLY A CA 1
ATOM 599 C C . GLY A 1 80 ? -3.183 20.584 7.448 1.00 90.94 80 GLY A C 1
ATOM 600 O O . GLY A 1 80 ? -3.136 21.108 8.559 1.00 90.94 80 GLY A O 1
ATOM 601 N N . VAL A 1 81 ? -3.452 19.286 7.273 1.00 94.44 81 VAL A N 1
ATOM 602 C CA . VAL A 1 81 ? -3.471 18.305 8.365 1.00 94.44 81 VAL A CA 1
ATOM 603 C C . VAL A 1 81 ? -2.031 18.042 8.804 1.00 94.44 81 VAL A C 1
ATOM 605 O O . VAL A 1 81 ? -1.148 17.871 7.963 1.00 94.44 81 VAL A O 1
ATOM 608 N N . GLU A 1 82 ? -1.779 18.050 10.113 1.00 95.38 82 GLU A N 1
ATOM 609 C CA . GLU A 1 82 ? -0.450 17.739 10.639 1.00 95.38 82 GLU A CA 1
ATOM 610 C C . GLU A 1 82 ? -0.111 16.261 10.411 1.00 95.38 82 GLU A C 1
ATOM 612 O O . GLU A 1 82 ? -0.989 15.400 10.467 1.00 95.38 82 GLU A O 1
ATOM 617 N N . ALA A 1 83 ? 1.160 15.983 10.116 1.00 97.12 83 ALA A N 1
ATOM 618 C CA . ALA A 1 83 ? 1.617 14.629 9.866 1.00 97.12 83 ALA A CA 1
ATOM 619 C C . ALA A 1 83 ? 1.728 13.833 11.171 1.00 97.12 83 ALA A C 1
ATOM 621 O O . ALA A 1 83 ? 2.414 14.270 12.092 1.00 97.12 83 ALA A O 1
ATOM 622 N N . ASP A 1 84 ? 1.154 12.633 11.208 1.00 97.50 84 ASP A N 1
ATOM 623 C CA . ASP A 1 84 ? 1.288 11.714 12.337 1.00 97.50 84 ASP A CA 1
ATOM 624 C C . ASP A 1 84 ? 1.599 10.285 11.862 1.00 97.50 84 ASP A C 1
ATOM 626 O O . ASP A 1 84 ? 0.879 9.700 11.056 1.00 97.50 84 ASP A O 1
ATOM 630 N N . SER A 1 85 ? 2.688 9.707 12.373 1.00 97.25 85 SER A N 1
ATOM 631 C CA . SER A 1 85 ? 3.165 8.375 11.981 1.00 97.25 85 SER A CA 1
ATOM 632 C C . SER A 1 85 ? 2.444 7.215 12.672 1.00 97.25 85 SER A C 1
ATOM 634 O O . SER A 1 85 ? 2.634 6.070 12.256 1.00 97.25 85 SER A O 1
ATOM 636 N N . PHE A 1 86 ? 1.643 7.476 13.713 1.00 97.56 86 PHE A N 1
ATOM 637 C CA . PHE A 1 86 ? 1.012 6.453 14.565 1.00 97.56 86 PHE A CA 1
ATOM 638 C C . PHE A 1 86 ? 1.991 5.559 15.331 1.00 97.56 86 PHE A C 1
ATOM 640 O O . PHE A 1 86 ? 1.620 4.475 15.776 1.00 97.56 86 PHE A O 1
ATOM 647 N N . GLU A 1 87 ? 3.240 5.985 15.520 1.00 95.62 87 GLU A N 1
ATOM 648 C CA . GLU A 1 87 ? 4.189 5.239 16.346 1.00 95.62 87 GLU A CA 1
ATOM 649 C C . GLU A 1 87 ? 3.589 4.914 17.726 1.00 95.62 87 GLU A C 1
ATOM 651 O O . GLU A 1 87 ? 3.000 5.772 18.385 1.00 95.62 87 GLU A O 1
ATOM 656 N N . GLY A 1 88 ? 3.684 3.644 18.131 1.00 93.81 88 GLY A N 1
ATOM 657 C CA . GLY A 1 88 ? 3.113 3.148 19.387 1.00 93.81 88 GLY A CA 1
ATOM 658 C C . GLY A 1 88 ? 1.622 2.785 19.337 1.00 93.81 88 GLY A C 1
ATOM 659 O O . GLY A 1 88 ? 1.196 1.966 20.152 1.00 93.81 88 GLY A O 1
ATOM 660 N N . ARG A 1 89 ? 0.860 3.296 18.363 1.00 96.38 89 ARG A N 1
ATOM 661 C CA . ARG A 1 89 ? -0.610 3.205 18.299 1.00 96.38 89 ARG A CA 1
ATOM 662 C C . ARG A 1 89 ? -1.125 2.200 17.270 1.00 96.38 89 ARG A C 1
ATOM 664 O O . ARG A 1 89 ? -0.389 1.732 16.390 1.00 96.38 89 ARG A O 1
ATOM 671 N N . THR A 1 90 ? -2.402 1.862 17.397 1.00 97.81 90 THR A N 1
ATOM 672 C CA . THR A 1 90 ? -3.128 0.896 16.573 1.00 97.81 90 THR A CA 1
ATOM 673 C C . THR A 1 90 ? -4.243 1.575 15.789 1.00 97.81 90 THR A C 1
ATOM 675 O O . THR A 1 90 ? -5.023 2.359 16.315 1.00 97.81 90 THR A O 1
ATOM 678 N N . VAL A 1 91 ? -4.350 1.222 14.514 1.00 98.88 91 VAL A N 1
ATOM 679 C CA . VAL A 1 91 ? -5.488 1.517 13.653 1.00 98.88 91 VAL A CA 1
ATOM 680 C C . VAL A 1 91 ? -6.194 0.199 13.354 1.00 98.88 91 VAL A C 1
ATOM 682 O O . VAL A 1 91 ? -5.565 -0.732 12.852 1.00 98.88 91 VAL A O 1
ATOM 685 N N . THR A 1 92 ? -7.485 0.109 13.648 1.00 98.94 92 THR A N 1
ATOM 686 C CA . THR A 1 92 ? -8.312 -1.078 13.403 1.00 98.94 92 THR A CA 1
ATOM 687 C C . THR A 1 92 ? -9.415 -0.786 12.399 1.00 98.94 92 THR A C 1
ATOM 689 O O . THR A 1 92 ? -9.948 0.325 12.351 1.00 98.94 92 THR A O 1
ATOM 692 N N . LEU A 1 93 ? -9.780 -1.784 11.595 1.00 98.94 93 LEU A N 1
ATOM 693 C CA . LEU A 1 93 ? -11.011 -1.718 10.811 1.00 98.94 93 LEU A CA 1
ATOM 694 C C . LEU A 1 93 ? -12.191 -2.299 11.592 1.00 98.94 93 LEU A C 1
ATOM 696 O O . LEU A 1 93 ? -12.062 -3.314 12.274 1.00 98.94 93 LEU A O 1
ATOM 700 N N . ALA A 1 94 ? -13.358 -1.677 11.438 1.00 98.81 94 ALA A N 1
ATOM 701 C CA . ALA A 1 94 ? -14.624 -2.114 12.029 1.00 98.81 94 ALA A CA 1
ATOM 702 C C . ALA A 1 94 ? -15.665 -2.575 10.994 1.00 98.81 94 ALA A C 1
ATOM 704 O O . ALA A 1 94 ? -16.756 -2.998 11.376 1.00 98.81 94 ALA A O 1
ATOM 705 N N . ALA A 1 95 ? -15.350 -2.482 9.702 1.00 98.81 95 ALA A N 1
ATOM 706 C CA . ALA A 1 95 ? -16.205 -2.914 8.604 1.00 98.81 95 ALA A CA 1
ATOM 707 C C . ALA A 1 95 ? -15.372 -3.182 7.342 1.00 98.81 95 ALA A C 1
ATOM 709 O O . ALA A 1 95 ? -14.230 -2.732 7.238 1.00 98.81 95 ALA A O 1
ATOM 710 N N . ASP A 1 96 ? -15.975 -3.870 6.369 1.00 98.94 96 ASP A N 1
ATOM 711 C CA . ASP A 1 96 ? -15.484 -3.856 4.990 1.00 98.94 96 ASP A CA 1
ATOM 712 C C . ASP A 1 96 ? -15.572 -2.421 4.433 1.00 98.94 96 ASP A C 1
ATOM 714 O O . ASP A 1 96 ? -16.560 -1.721 4.663 1.00 98.94 96 ASP A O 1
ATOM 718 N N . ILE A 1 97 ? -14.551 -1.988 3.689 1.00 98.88 97 ILE A N 1
ATOM 719 C CA . ILE A 1 97 ? -14.427 -0.629 3.146 1.00 98.88 97 ILE A CA 1
ATOM 720 C C . ILE A 1 97 ? -14.258 -0.700 1.630 1.00 98.88 97 ILE A C 1
ATOM 722 O O . ILE A 1 97 ? -13.158 -0.916 1.129 1.00 98.88 97 ILE A O 1
ATOM 726 N N . ASP A 1 98 ? -15.344 -0.510 0.887 1.00 98.75 98 ASP A N 1
ATOM 727 C CA . ASP A 1 98 ? -15.285 -0.401 -0.571 1.00 98.75 98 ASP A CA 1
ATOM 728 C C . ASP A 1 98 ? -14.689 0.954 -0.985 1.00 98.75 98 ASP A C 1
ATOM 730 O O . ASP A 1 98 ? -15.185 2.001 -0.573 1.00 98.75 98 ASP A O 1
ATOM 734 N N . LEU A 1 99 ? -13.616 0.939 -1.782 1.00 98.50 99 LEU A N 1
ATOM 735 C CA . LEU A 1 99 ? -12.987 2.154 -2.315 1.00 98.50 99 LEU A CA 1
ATOM 736 C C . LEU A 1 99 ? -13.596 2.618 -3.645 1.00 98.50 99 LEU A C 1
ATOM 738 O O . LEU A 1 99 ? -13.124 3.602 -4.217 1.00 98.50 99 LEU A O 1
ATOM 742 N N . GLU A 1 100 ? -14.631 1.933 -4.133 1.00 97.25 100 GLU A N 1
ATOM 743 C CA . GLU A 1 100 ? -15.496 2.331 -5.252 1.00 97.25 100 GLU A CA 1
ATOM 744 C C . GLU A 1 100 ? -14.750 2.609 -6.574 1.00 97.25 100 GLU A C 1
ATOM 746 O O . GLU A 1 100 ? -15.275 3.254 -7.481 1.00 97.25 100 GLU A O 1
ATOM 751 N N . GLY A 1 101 ? -13.512 2.123 -6.715 1.00 95.75 101 GLY A N 1
ATOM 752 C CA . GLY A 1 101 ? -12.669 2.367 -7.887 1.00 95.75 101 GLY A CA 1
ATOM 753 C C . GLY A 1 101 ? -12.125 3.796 -7.994 1.00 95.75 101 GLY A C 1
ATOM 754 O O . GLY A 1 101 ? -11.481 4.117 -8.999 1.00 95.75 101 GLY A O 1
ATOM 755 N N . HIS A 1 102 ? -12.358 4.639 -6.984 1.00 95.25 102 HIS A N 1
ATOM 756 C CA . HIS A 1 102 ? -11.762 5.968 -6.880 1.00 95.25 102 HIS A CA 1
ATOM 757 C C . HIS A 1 102 ? -10.247 5.868 -6.681 1.00 95.25 102 HIS A C 1
ATOM 759 O O . HIS A 1 102 ? -9.736 4.910 -6.089 1.00 95.25 102 HIS A O 1
ATOM 765 N N . LEU A 1 103 ? -9.514 6.876 -7.161 1.00 96.75 103 LEU A N 1
ATOM 766 C CA . LEU A 1 103 ? -8.061 6.905 -7.014 1.00 96.75 103 LEU A CA 1
ATOM 767 C C . LEU A 1 103 ? -7.666 6.901 -5.530 1.00 96.75 103 LEU A C 1
ATOM 769 O O . LEU A 1 103 ? -8.132 7.709 -4.722 1.00 96.75 103 LEU A O 1
ATOM 773 N N . TRP A 1 104 ? -6.769 5.987 -5.178 1.00 98.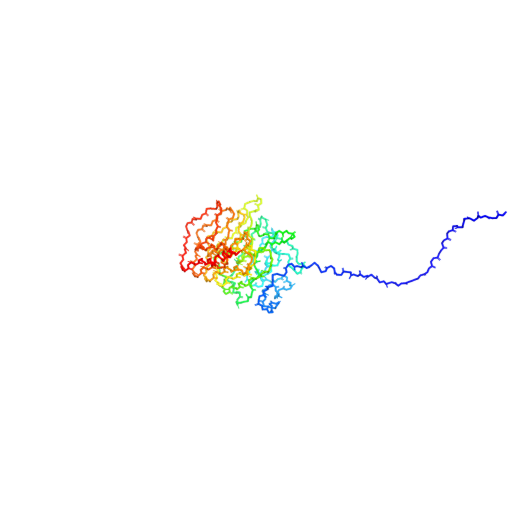06 104 TRP A N 1
ATOM 774 C CA . TRP A 1 104 ? -6.242 5.805 -3.838 1.00 98.06 104 TRP A CA 1
ATOM 775 C C . TRP A 1 104 ? -4.920 6.549 -3.669 1.00 98.06 104 TRP A C 1
ATOM 777 O O . TRP A 1 104 ? -3.997 6.390 -4.469 1.00 98.06 104 TRP A O 1
ATOM 787 N N . ASN A 1 105 ? -4.815 7.329 -2.591 1.00 95.94 105 ASN A N 1
ATOM 788 C CA . ASN A 1 105 ? -3.555 7.923 -2.165 1.00 95.94 105 ASN A CA 1
ATOM 789 C C . ASN A 1 105 ? -2.889 7.001 -1.126 1.00 95.94 1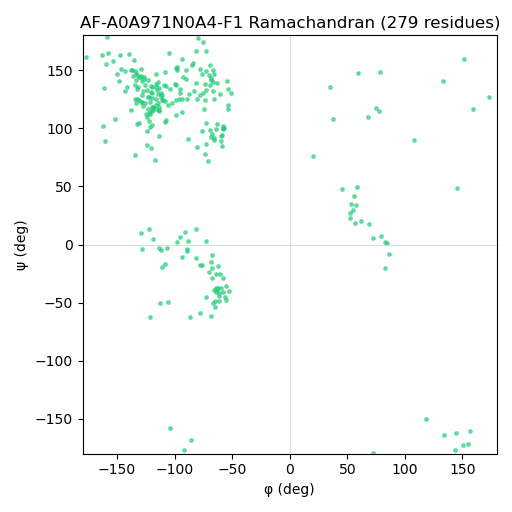05 ASN A C 1
ATOM 791 O O . ASN A 1 105 ? -3.435 6.888 -0.022 1.00 95.94 105 ASN A O 1
ATOM 795 N N . PRO A 1 106 ? -1.730 6.381 -1.422 1.00 98.44 106 PRO A N 1
ATOM 796 C CA . PRO A 1 106 ? -1.082 5.447 -0.504 1.00 98.44 106 PRO A CA 1
ATOM 797 C C . PRO A 1 106 ? -0.838 6.044 0.889 1.00 98.44 106 PRO A C 1
ATOM 799 O O . PRO A 1 106 ? -0.461 7.213 1.023 1.00 98.44 106 PRO A O 1
ATOM 802 N N . ILE A 1 107 ? -1.037 5.240 1.935 1.00 98.81 107 ILE A N 1
ATOM 803 C CA . ILE A 1 107 ? -0.737 5.646 3.314 1.00 98.81 107 ILE A CA 1
ATOM 804 C C . ILE A 1 107 ? 0.780 5.623 3.509 1.00 98.81 107 ILE A C 1
ATOM 806 O O . ILE A 1 107 ? 1.423 4.577 3.403 1.00 98.81 107 ILE A O 1
ATOM 810 N N . GLY A 1 108 ? 1.343 6.793 3.782 1.00 98.12 108 GLY A N 1
ATOM 811 C CA . GLY A 1 108 ? 2.776 7.009 3.885 1.00 98.12 108 GLY A CA 1
ATOM 812 C C . GLY A 1 108 ? 3.494 7.117 2.537 1.00 98.12 108 GLY A C 1
ATOM 813 O O . GLY A 1 108 ? 3.104 6.497 1.545 1.00 98.12 108 GLY A O 1
ATOM 814 N N . ARG A 1 109 ? 4.571 7.909 2.494 1.00 94.56 109 ARG A N 1
ATOM 815 C CA . ARG A 1 109 ? 5.335 8.204 1.267 1.00 94.56 109 ARG A CA 1
ATOM 816 C C . ARG A 1 109 ? 6.795 8.564 1.534 1.00 94.56 109 ARG A C 1
ATOM 818 O O . ARG A 1 109 ? 7.135 9.068 2.601 1.00 94.56 109 ARG A O 1
ATOM 825 N N . GLU A 1 110 ? 7.630 8.403 0.511 1.00 91.62 110 GLU A N 1
ATOM 826 C CA . GLU A 1 110 ? 8.920 9.099 0.433 1.00 91.62 110 GLU A CA 1
ATOM 827 C C . GLU A 1 110 ? 8.712 10.521 -0.098 1.00 91.62 110 GLU A C 1
ATOM 829 O O . GLU A 1 110 ? 7.941 10.731 -1.040 1.00 91.62 110 GLU A O 1
ATOM 834 N N . ALA A 1 111 ? 9.408 11.503 0.473 1.00 85.44 111 ALA A N 1
ATOM 835 C CA . ALA A 1 111 ? 9.387 12.871 -0.036 1.00 85.44 111 ALA A CA 1
ATOM 836 C C . ALA A 1 111 ? 10.738 13.568 0.158 1.00 85.44 111 ALA A C 1
ATOM 838 O O . ALA A 1 111 ? 11.486 13.311 1.097 1.00 85.44 111 ALA A O 1
ATOM 839 N N . SER A 1 112 ? 11.047 14.509 -0.732 1.00 76.25 112 SER A N 1
ATOM 840 C CA . SER A 1 112 ? 12.320 15.240 -0.760 1.00 76.25 112 SER A CA 1
ATOM 841 C C . SER A 1 112 ? 12.594 16.094 0.488 1.00 76.25 112 SER A C 1
ATOM 843 O O . SER A 1 112 ? 13.742 16.460 0.720 1.00 76.25 112 SER A O 1
ATOM 845 N N . GLY A 1 113 ? 11.566 16.403 1.285 1.00 75.88 113 GLY A N 1
ATOM 846 C CA . GLY A 1 113 ? 11.671 17.144 2.549 1.00 75.88 113 GLY A CA 1
ATOM 847 C C . GLY A 1 113 ? 11.695 16.272 3.809 1.00 75.88 113 GLY A C 1
ATOM 848 O O . GLY A 1 113 ? 11.734 16.822 4.905 1.00 75.88 113 GLY A O 1
ATOM 849 N N . GLY A 1 114 ? 11.661 14.946 3.662 1.00 87.31 114 GLY A N 1
ATOM 850 C CA . GLY A 1 114 ? 11.518 13.992 4.759 1.00 87.31 114 GLY A CA 1
ATOM 851 C C . GLY A 1 114 ? 10.459 12.946 4.431 1.00 87.31 114 GLY A C 1
ATOM 852 O O . GLY A 1 114 ? 9.435 13.260 3.828 1.00 87.31 114 GLY A O 1
ATOM 853 N N . ASP A 1 115 ? 10.726 11.701 4.806 1.00 93.62 115 ASP A N 1
ATOM 854 C CA . ASP A 1 115 ? 9.779 10.607 4.618 1.00 93.62 115 ASP A CA 1
ATOM 855 C C . ASP A 1 115 ? 8.611 10.724 5.606 1.00 93.62 115 ASP A C 1
ATOM 857 O O . ASP A 1 115 ? 8.777 11.178 6.738 1.00 93.62 115 ASP A O 1
ATOM 861 N N . PHE A 1 116 ? 7.441 10.253 5.183 1.00 96.69 116 PHE A N 1
ATOM 862 C CA . PHE A 1 116 ? 6.218 10.184 5.980 1.00 96.69 116 PHE A CA 1
ATOM 863 C C . PHE A 1 116 ? 5.814 8.712 6.136 1.00 96.69 116 PHE A C 1
ATOM 865 O O . PHE A 1 116 ? 4.918 8.255 5.431 1.00 96.69 116 PHE A O 1
ATOM 872 N N . PRO A 1 117 ? 6.521 7.904 6.942 1.00 97.38 117 PRO A N 1
ATOM 873 C CA . PRO A 1 117 ? 6.185 6.495 7.109 1.00 97.38 117 PRO A CA 1
ATOM 874 C C . PRO A 1 117 ? 4.988 6.303 8.046 1.00 97.38 117 PRO A C 1
ATOM 876 O O . PRO A 1 117 ? 4.817 7.042 9.016 1.00 97.38 117 PRO A O 1
ATOM 879 N N . PHE A 1 118 ? 4.233 5.228 7.829 1.00 98.56 118 PHE A N 1
ATOM 880 C CA . PHE A 1 118 ? 3.394 4.660 8.880 1.00 98.56 118 PHE A CA 1
ATOM 881 C C . PHE A 1 118 ? 4.251 3.787 9.813 1.00 98.56 118 PHE A C 1
ATOM 883 O O . PHE A 1 118 ? 4.937 2.872 9.350 1.00 98.56 118 PHE A O 1
ATOM 890 N N . LYS A 1 119 ? 4.208 4.078 11.117 1.00 97.88 119 LYS A N 1
ATOM 891 C CA . LYS A 1 119 ? 4.965 3.413 12.198 1.00 97.88 119 LYS A CA 1
ATOM 892 C C . LYS A 1 119 ? 4.066 2.747 13.248 1.00 97.88 119 LYS A C 1
ATOM 894 O O . LYS A 1 119 ? 4.549 2.245 14.262 1.00 97.88 119 LYS A O 1
ATOM 899 N N . GLY A 1 120 ? 2.752 2.760 13.031 1.00 98.00 120 GLY A N 1
ATOM 900 C CA . GLY A 1 120 ? 1.780 2.112 13.907 1.00 98.00 120 GLY A CA 1
ATOM 901 C C . GLY A 1 120 ? 1.547 0.636 13.592 1.00 98.00 120 GLY A C 1
ATOM 902 O O . GLY A 1 120 ? 2.265 -0.003 12.815 1.00 98.00 120 GLY A O 1
ATOM 903 N N . THR A 1 121 ? 0.498 0.086 14.196 1.00 98.19 121 THR A N 1
ATOM 904 C CA . THR A 1 121 ? -0.084 -1.205 13.808 1.00 98.19 121 THR A CA 1
ATOM 905 C C . THR A 1 121 ? -1.394 -0.965 13.079 1.00 98.19 121 THR A C 1
ATOM 907 O O . THR A 1 121 ? -2.316 -0.423 13.663 1.00 98.19 121 THR A O 1
ATOM 910 N N . PHE A 1 122 ? -1.506 -1.395 11.830 1.00 98.81 122 PHE A N 1
ATOM 911 C CA . PHE A 1 122 ? -2.775 -1.466 11.119 1.00 98.81 122 PHE A CA 1
ATOM 912 C C . PHE A 1 122 ? -3.300 -2.904 11.181 1.00 98.81 122 PHE A C 1
ATOM 914 O O . PHE A 1 122 ? -2.697 -3.815 10.607 1.00 98.81 122 PHE A O 1
ATOM 921 N N . ASP A 1 123 ? -4.397 -3.117 11.904 1.00 98.88 123 ASP A N 1
ATOM 922 C CA . ASP A 1 123 ? -5.090 -4.399 12.022 1.00 98.88 123 ASP A CA 1
ATOM 923 C C . ASP A 1 123 ? -6.410 -4.339 11.247 1.00 98.88 123 ASP A C 1
ATOM 925 O O . ASP A 1 123 ? -7.386 -3.727 11.675 1.00 98.88 123 ASP A O 1
ATOM 929 N N . GLY A 1 124 ? -6.451 -4.993 10.090 1.00 98.88 124 GLY A N 1
ATOM 930 C CA . GLY A 1 124 ? -7.663 -5.086 9.284 1.00 98.88 124 GLY A CA 1
ATOM 931 C C . GLY A 1 124 ? -8.775 -5.913 9.929 1.00 98.88 124 GLY A C 1
ATOM 932 O O . GLY A 1 124 ? -9.877 -5.941 9.396 1.00 98.88 124 GLY A O 1
ATOM 933 N N . CYS A 1 125 ? -8.506 -6.611 11.039 1.00 98.75 125 CYS A N 1
ATOM 934 C CA . CYS A 1 125 ? -9.457 -7.466 11.755 1.00 98.75 125 CYS A CA 1
ATOM 935 C C . CYS A 1 125 ? -10.179 -8.513 10.875 1.00 98.75 125 CYS A C 1
ATOM 937 O O . CYS A 1 125 ? -11.238 -9.016 11.242 1.00 98.75 125 CYS A O 1
ATOM 939 N N . GLY A 1 126 ? -9.596 -8.877 9.730 1.00 98.62 126 GLY A N 1
ATOM 940 C CA . GLY A 1 126 ? -10.163 -9.799 8.744 1.00 98.62 126 GLY A CA 1
ATOM 941 C C . GLY A 1 126 ? -11.129 -9.157 7.743 1.00 98.62 126 GLY A C 1
ATOM 942 O O . GLY A 1 126 ? -11.654 -9.872 6.887 1.00 98.62 126 GLY A O 1
ATOM 943 N N . TYR A 1 127 ? -11.360 -7.844 7.827 1.00 98.94 127 TYR A N 1
ATOM 944 C CA . TYR A 1 127 ? -12.200 -7.103 6.891 1.00 98.94 127 TYR A CA 1
ATOM 945 C C . TYR A 1 127 ? -11.533 -6.928 5.522 1.00 98.94 127 TYR A C 1
ATOM 947 O O . TYR A 1 127 ? -10.336 -7.177 5.320 1.00 98.94 127 TYR A O 1
ATOM 955 N N . LYS A 1 128 ? -12.349 -6.522 4.551 1.00 98.94 128 LYS A N 1
ATOM 956 C CA . LYS A 1 128 ? -11.971 -6.363 3.150 1.00 98.94 128 LYS A CA 1
ATOM 957 C C . LYS A 1 128 ? -11.898 -4.900 2.743 1.00 98.94 128 LYS A C 1
ATOM 959 O O . LYS A 1 128 ? -12.703 -4.087 3.183 1.00 98.94 128 LYS A O 1
ATOM 964 N N . ILE A 1 129 ? -10.995 -4.605 1.814 1.00 98.94 129 ILE A N 1
ATOM 965 C CA . ILE A 1 129 ? -10.926 -3.335 1.089 1.00 98.94 129 ILE A CA 1
ATOM 966 C C . ILE A 1 129 ? -10.983 -3.638 -0.416 1.00 98.94 129 ILE A C 1
ATOM 968 O O . ILE A 1 129 ? -9.932 -3.843 -1.031 1.00 98.94 129 ILE A O 1
ATOM 972 N N . PRO A 1 130 ? -12.181 -3.776 -1.017 1.00 98.88 130 PRO A N 1
ATOM 973 C CA . PRO A 1 130 ? -12.297 -4.005 -2.449 1.00 98.88 130 PRO A CA 1
ATOM 974 C C . PRO A 1 130 ? -12.179 -2.716 -3.270 1.00 98.88 130 PRO A C 1
ATOM 976 O O . PRO A 1 130 ? -12.300 -1.602 -2.758 1.00 98.88 130 PRO A O 1
ATOM 979 N N . ASN A 1 131 ? -11.992 -2.902 -4.578 1.00 98.62 131 ASN A N 1
ATOM 980 C CA . ASN A 1 131 ? -12.006 -1.852 -5.600 1.00 98.62 131 ASN A CA 1
ATOM 981 C C . ASN A 1 131 ? -10.977 -0.731 -5.364 1.00 98.62 131 ASN A C 1
ATOM 983 O O . ASN A 1 131 ? -11.221 0.428 -5.699 1.00 98.62 131 ASN A O 1
ATOM 987 N N . MET A 1 132 ? -9.812 -1.067 -4.806 1.00 98.75 132 MET A N 1
ATOM 988 C CA . MET A 1 132 ? -8.705 -0.123 -4.676 1.00 98.75 132 MET A CA 1
ATOM 989 C C . MET A 1 132 ? -8.106 0.203 -6.049 1.00 98.75 132 MET A C 1
ATOM 991 O O . MET A 1 132 ? -7.866 -0.692 -6.857 1.00 98.75 132 MET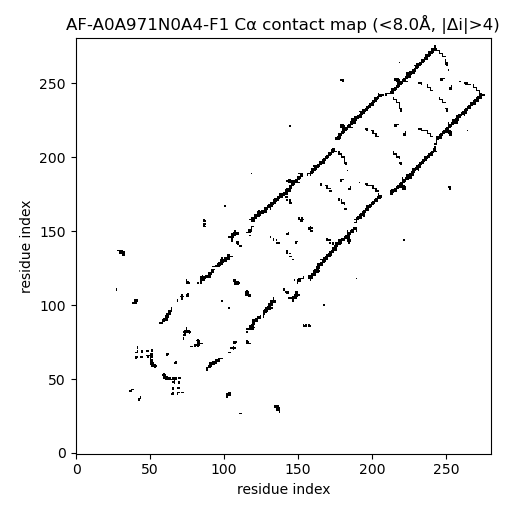 A O 1
ATOM 995 N N . LYS A 1 133 ? -7.804 1.478 -6.308 1.00 98.44 133 LYS A N 1
ATOM 996 C CA . LYS A 1 133 ? -7.153 1.897 -7.554 1.00 98.44 133 LYS A CA 1
ATOM 997 C C . LYS A 1 133 ? -5.992 2.841 -7.283 1.00 98.44 133 LYS A C 1
ATOM 999 O O . LYS A 1 133 ? -6.196 4.022 -7.024 1.00 98.44 133 LYS A O 1
ATOM 1004 N N . VAL A 1 134 ? -4.766 2.348 -7.383 1.00 98.25 134 VAL A N 1
ATOM 1005 C CA . VAL A 1 134 ? -3.555 3.177 -7.313 1.00 98.25 134 VAL A CA 1
ATOM 1006 C C . VAL A 1 134 ? -3.028 3.372 -8.732 1.00 98.25 134 VAL A C 1
ATOM 1008 O O . VAL A 1 134 ? -2.709 2.397 -9.398 1.00 98.25 134 VAL A O 1
ATOM 1011 N N . ASP A 1 135 ? -2.906 4.618 -9.191 1.00 96.06 135 ASP A N 1
ATOM 1012 C CA . ASP A 1 135 ? -2.252 4.960 -10.467 1.00 96.06 135 ASP A CA 1
ATOM 1013 C C . ASP A 1 135 ? -1.311 6.149 -10.252 1.00 96.06 135 ASP A C 1
ATOM 1015 O O . ASP A 1 135 ? -1.645 7.298 -10.534 1.00 96.06 135 ASP A O 1
ATOM 1019 N N . VAL A 1 136 ? -0.149 5.883 -9.653 1.00 91.75 136 VAL A N 1
ATOM 1020 C CA . VAL A 1 136 ? 0.814 6.929 -9.287 1.00 91.75 136 VAL A CA 1
ATOM 1021 C C . VAL A 1 136 ? 1.882 7.102 -10.356 1.00 91.75 136 VAL A C 1
ATOM 1023 O O . VAL A 1 136 ? 2.511 6.142 -10.805 1.00 91.75 136 VAL A O 1
ATOM 1026 N N . SER A 1 137 ? 2.172 8.350 -10.715 1.00 90.62 137 SER A N 1
ATOM 1027 C CA . SER A 1 137 ? 3.287 8.650 -11.605 1.00 90.62 137 SER A CA 1
ATOM 1028 C C . SER A 1 137 ? 4.117 9.847 -11.173 1.00 90.62 137 SER A C 1
ATOM 1030 O O . SER A 1 137 ? 3.644 10.771 -10.513 1.00 90.62 137 SER A O 1
ATOM 1032 N N . THR A 1 138 ? 5.402 9.809 -11.526 1.00 85.38 138 THR A N 1
ATOM 1033 C CA . THR A 1 138 ? 6.330 10.914 -11.279 1.00 85.38 138 THR A CA 1
ATOM 1034 C C . THR A 1 138 ? 7.433 10.979 -12.329 1.00 85.38 138 THR A C 1
ATOM 1036 O O . THR A 1 138 ? 7.928 9.964 -12.820 1.00 85.38 138 THR A O 1
ATOM 1039 N N . ASN A 1 139 ? 7.876 12.194 -12.632 1.00 84.69 139 ASN A N 1
ATOM 1040 C CA . ASN A 1 139 ? 9.066 12.461 -13.439 1.00 84.69 139 ASN A CA 1
ATOM 1041 C C . ASN A 1 139 ? 10.323 12.706 -12.580 1.00 84.69 139 ASN A C 1
ATOM 1043 O O . ASN A 1 139 ? 11.366 13.084 -13.110 1.00 84.69 139 ASN A O 1
ATOM 1047 N N . SER A 1 140 ? 10.236 12.523 -11.259 1.00 82.12 140 SER A N 1
ATOM 1048 C CA . SER A 1 140 ? 11.356 12.682 -10.328 1.00 82.12 140 SER A CA 1
ATOM 1049 C C . SER A 1 140 ? 11.117 11.942 -9.004 1.00 82.12 140 SER A C 1
ATOM 1051 O O . SER A 1 140 ? 9.981 11.723 -8.599 1.00 82.12 140 SER A O 1
ATOM 1053 N N . GLY A 1 141 ? 12.187 11.568 -8.298 1.00 84.25 141 GLY A N 1
ATOM 1054 C CA . GLY A 1 141 ? 12.073 10.887 -7.000 1.00 84.25 141 GLY A CA 1
ATOM 1055 C C . GLY A 1 141 ? 11.601 9.430 -7.087 1.00 84.25 141 GLY A C 1
ATOM 1056 O O . GLY A 1 141 ? 11.424 8.886 -8.178 1.00 84.25 141 GLY A O 1
ATOM 1057 N N . SER A 1 142 ? 11.472 8.780 -5.928 1.00 89.00 142 SER A N 1
ATOM 1058 C CA . SER A 1 142 ? 10.972 7.405 -5.829 1.00 89.00 142 SER A CA 1
ATOM 1059 C C . SER A 1 142 ? 9.441 7.364 -5.793 1.00 89.00 142 SER A C 1
ATOM 1061 O O . SER A 1 142 ? 8.802 8.301 -5.319 1.00 89.00 142 SER A O 1
ATOM 1063 N N . LEU A 1 143 ? 8.860 6.245 -6.216 1.00 92.88 143 LEU A N 1
ATOM 1064 C CA . LEU A 1 143 ? 7.453 5.905 -6.025 1.00 92.88 143 LEU A CA 1
ATOM 1065 C C . LEU A 1 143 ? 7.327 4.776 -5.005 1.00 92.88 143 LEU A C 1
ATOM 1067 O O . LEU A 1 143 ? 8.065 3.794 -5.064 1.00 92.88 143 LEU A O 1
ATOM 1071 N N . CYS A 1 144 ? 6.356 4.914 -4.108 1.00 95.56 144 CYS A N 1
ATOM 1072 C CA . CYS A 1 144 ? 5.932 3.870 -3.186 1.00 95.56 144 CYS A CA 1
ATOM 1073 C C . CYS A 1 144 ? 4.424 3.671 -3.374 1.00 95.56 144 CYS A C 1
ATOM 1075 O O . CYS A 1 144 ? 3.655 4.588 -3.092 1.00 95.56 144 CYS A O 1
ATOM 1077 N N . ALA A 1 145 ? 4.012 2.519 -3.899 1.00 97.88 145 ALA A N 1
ATOM 1078 C CA . ALA A 1 145 ? 2.637 2.264 -4.326 1.00 97.88 145 ALA A CA 1
ATOM 1079 C C . ALA A 1 145 ? 2.061 1.010 -3.659 1.00 97.88 145 ALA A C 1
ATOM 1081 O O . ALA A 1 145 ? 2.751 -0.003 -3.569 1.00 97.88 145 ALA A O 1
ATOM 1082 N N . GLY A 1 146 ? 0.803 1.106 -3.225 1.00 98.69 146 GLY A N 1
ATOM 1083 C CA . GLY A 1 146 ? 0.032 0.073 -2.530 1.00 98.69 146 GLY A CA 1
ATOM 1084 C C . GLY A 1 146 ? -1.068 0.708 -1.677 1.00 98.69 146 GLY A C 1
ATOM 1085 O O . GLY A 1 146 ? -1.261 1.927 -1.738 1.00 98.69 146 GLY A O 1
ATOM 1086 N N . LEU A 1 147 ? -1.755 -0.086 -0.849 1.00 98.88 147 LEU A N 1
ATOM 1087 C CA . LEU A 1 147 ? -2.610 0.465 0.214 1.00 98.88 147 LEU A CA 1
ATOM 1088 C C . LEU A 1 147 ? -1.785 1.405 1.113 1.00 98.88 147 LEU A C 1
ATOM 1090 O O . LEU A 1 147 ? -2.162 2.556 1.347 1.00 98.88 147 LEU A O 1
ATOM 1094 N N . PHE A 1 148 ? -0.609 0.933 1.519 1.00 98.88 148 PHE A N 1
ATOM 1095 C CA . PHE A 1 148 ? 0.453 1.712 2.139 1.00 98.88 148 PHE A CA 1
ATOM 1096 C C . PHE A 1 148 ? 1.567 1.961 1.125 1.00 98.88 148 PHE A C 1
ATOM 1098 O O . PHE A 1 148 ? 2.028 1.043 0.446 1.00 98.88 148 PHE A O 1
ATOM 1105 N N . GLY A 1 149 ? 2.046 3.197 1.041 1.00 98.50 149 GLY A N 1
ATOM 1106 C CA . GLY A 1 149 ? 3.251 3.505 0.283 1.00 98.50 149 GLY A CA 1
ATOM 1107 C C . GLY A 1 149 ? 4.481 3.105 1.089 1.00 98.50 149 GLY A C 1
ATOM 1108 O O . GLY A 1 149 ? 5.259 2.259 0.651 1.00 98.50 149 GLY A O 1
ATOM 1109 N N . LEU A 1 150 ? 4.638 3.678 2.283 1.00 98.31 150 LEU A N 1
ATOM 1110 C CA . LEU A 1 150 ? 5.818 3.488 3.124 1.00 98.31 150 LEU A CA 1
ATOM 1111 C C . LEU A 1 150 ? 5.439 3.073 4.549 1.00 98.31 150 LEU A C 1
ATOM 1113 O O . LEU A 1 150 ? 4.759 3.812 5.262 1.00 98.31 150 LEU A O 1
ATOM 1117 N N . VAL A 1 151 ? 5.969 1.928 4.973 1.00 98.50 151 VAL A N 1
ATOM 1118 C CA . VAL A 1 151 ? 5.903 1.430 6.353 1.00 98.50 151 VAL A CA 1
ATOM 1119 C C . VAL A 1 151 ? 7.318 1.354 6.922 1.00 98.50 151 VAL A C 1
ATOM 1121 O O . VAL A 1 151 ? 8.251 0.922 6.240 1.00 98.50 151 VAL A O 1
ATOM 1124 N N . GLU A 1 152 ? 7.497 1.768 8.171 1.00 96.62 152 GLU A N 1
ATOM 1125 C CA . GLU A 1 152 ? 8.789 1.730 8.861 1.00 96.62 152 GLU A CA 1
ATOM 1126 C C . GLU A 1 152 ? 8.613 1.200 10.283 1.00 96.62 152 GLU A C 1
ATOM 1128 O O . GLU A 1 152 ? 7.607 1.488 10.928 1.00 96.62 152 GLU A O 1
ATOM 1133 N N . ALA A 1 153 ? 9.593 0.445 10.778 1.00 92.88 153 ALA A N 1
ATOM 1134 C CA . ALA A 1 153 ? 9.655 0.121 12.194 1.00 92.88 153 ALA A CA 1
ATOM 1135 C C . ALA A 1 153 ? 9.915 1.389 13.025 1.00 92.88 153 ALA A C 1
ATOM 1137 O O . ALA A 1 153 ? 10.890 2.112 12.822 1.00 92.88 153 ALA A O 1
ATOM 1138 N N . GLY A 1 154 ? 9.042 1.649 13.985 1.00 80.12 154 GLY A N 1
ATOM 1139 C CA . GLY A 1 154 ? 9.241 2.575 15.083 1.00 80.12 154 GLY A CA 1
ATOM 1140 C C . GLY A 1 154 ? 10.094 1.973 16.200 1.00 80.12 154 GLY A C 1
ATOM 1141 O O . GLY A 1 154 ? 10.474 0.801 16.178 1.00 80.12 154 GLY A O 1
ATOM 1142 N N . VAL A 1 155 ? 10.353 2.783 17.221 1.00 75.38 155 VAL A N 1
ATOM 1143 C CA . VAL A 1 155 ? 11.170 2.480 18.405 1.00 75.38 155 VAL A CA 1
ATOM 1144 C C . VAL A 1 155 ? 10.649 1.255 19.169 1.00 75.38 155 VAL A C 1
ATOM 1146 O O . VAL A 1 155 ? 11.434 0.518 19.759 1.00 75.38 155 VAL A O 1
ATOM 1149 N N . GLU A 1 156 ? 9.344 0.985 19.108 1.00 74.62 156 GLU A N 1
ATOM 1150 C CA . GLU A 1 156 ? 8.714 -0.193 19.724 1.00 74.62 156 GLU A CA 1
ATOM 1151 C C . GLU A 1 156 ? 8.620 -1.416 18.791 1.00 74.62 156 GLU A C 1
ATOM 1153 O O . GLU A 1 156 ? 7.902 -2.370 19.088 1.00 74.62 156 GLU A O 1
ATOM 1158 N N . GLY A 1 157 ? 9.288 -1.395 17.632 1.00 70.25 157 GLY A N 1
ATOM 1159 C CA . GLY A 1 157 ? 9.168 -2.449 16.616 1.00 70.25 157 GLY A CA 1
ATOM 1160 C C . GLY A 1 157 ? 7.798 -2.488 15.925 1.00 70.25 157 GLY A C 1
ATOM 1161 O O . GLY A 1 157 ? 7.434 -3.497 15.321 1.00 70.25 157 GLY A O 1
ATOM 1162 N N . LYS A 1 158 ? 7.020 -1.404 16.033 1.00 76.31 158 LYS A N 1
ATOM 1163 C CA . LYS A 1 158 ? 5.707 -1.236 15.393 1.00 76.31 158 LYS A CA 1
ATOM 1164 C C . LYS A 1 158 ? 5.864 -0.548 14.040 1.00 76.31 158 LYS A C 1
ATOM 1166 O O . LYS A 1 158 ? 6.741 0.272 13.860 1.00 76.31 158 LYS A O 1
ATOM 1171 N N . GLY A 1 159 ? 5.054 -0.947 13.081 1.00 93.38 159 GLY A N 1
ATOM 1172 C CA . GLY A 1 159 ? 5.266 -0.788 11.643 1.00 93.38 159 GLY A CA 1
ATOM 1173 C C . GLY A 1 159 ? 4.682 -2.026 10.980 1.00 93.38 159 GLY A C 1
ATOM 1174 O O . GLY A 1 159 ? 5.370 -2.760 10.279 1.00 93.38 159 GLY A O 1
ATOM 1175 N N . ILE A 1 160 ? 3.452 -2.364 11.367 1.00 97.50 160 ILE A N 1
ATOM 1176 C CA . ILE A 1 160 ? 2.855 -3.677 11.129 1.00 97.50 160 ILE A CA 1
ATOM 1177 C C . ILE A 1 160 ? 1.561 -3.466 10.365 1.00 97.50 160 ILE A C 1
ATOM 1179 O O . ILE A 1 160 ? 0.696 -2.732 10.829 1.00 97.50 160 ILE A O 1
ATOM 1183 N N . VAL A 1 161 ? 1.406 -4.151 9.239 1.00 98.81 161 VAL A N 1
ATOM 1184 C CA . VAL A 1 161 ? 0.139 -4.246 8.507 1.00 98.81 161 VAL A CA 1
ATOM 1185 C C . VAL A 1 161 ? -0.308 -5.699 8.560 1.00 98.81 161 VAL A C 1
ATOM 1187 O O . VAL A 1 161 ? 0.446 -6.591 8.167 1.00 98.81 161 VAL A O 1
ATOM 1190 N N . LYS A 1 162 ? -1.500 -5.971 9.094 1.00 98.88 162 LYS A N 1
ATOM 1191 C CA . LYS A 1 162 ? -1.962 -7.351 9.264 1.00 98.88 162 LYS A CA 1
ATOM 1192 C C . LYS A 1 162 ? -3.465 -7.532 9.122 1.00 98.88 162 LYS A C 1
ATOM 1194 O O . LYS A 1 162 ? -4.227 -6.581 9.271 1.00 98.88 162 LYS A O 1
ATOM 1199 N N . ASN A 1 163 ? -3.870 -8.787 8.929 1.00 98.88 163 ASN A N 1
ATOM 1200 C CA . ASN A 1 163 ? -5.261 -9.240 8.969 1.00 98.88 163 ASN A CA 1
ATOM 1201 C C . ASN A 1 163 ? -6.173 -8.486 7.992 1.00 98.88 163 ASN A C 1
ATOM 1203 O O . ASN A 1 163 ? -7.287 -8.121 8.359 1.00 98.88 163 ASN A O 1
ATOM 1207 N N . ILE A 1 164 ? -5.713 -8.219 6.769 1.00 98.94 164 ILE A N 1
ATOM 1208 C CA . ILE A 1 164 ? -6.501 -7.480 5.777 1.00 98.94 164 ILE A CA 1
ATOM 1209 C C . ILE A 1 164 ? -6.557 -8.209 4.439 1.00 98.94 164 ILE A C 1
ATOM 1211 O O . ILE A 1 164 ? -5.588 -8.840 4.014 1.00 98.94 164 ILE A O 1
ATOM 1215 N N . ILE A 1 165 ? -7.697 -8.108 3.760 1.00 98.94 165 ILE A N 1
ATOM 1216 C CA . ILE A 1 165 ? -7.880 -8.605 2.396 1.00 98.94 165 ILE A CA 1
ATOM 1217 C C . ILE A 1 165 ? -8.153 -7.407 1.492 1.00 98.94 165 ILE A C 1
ATOM 1219 O O . ILE A 1 165 ? -9.163 -6.730 1.644 1.00 98.94 165 ILE A O 1
ATOM 1223 N N . VAL A 1 166 ? -7.272 -7.143 0.540 1.00 98.94 166 VAL A N 1
ATOM 1224 C CA . VAL A 1 166 ? -7.386 -6.005 -0.379 1.00 98.94 166 VAL A CA 1
ATOM 1225 C C . VAL A 1 166 ? -7.605 -6.533 -1.794 1.00 98.94 166 VAL A C 1
ATOM 1227 O O . VAL A 1 166 ? -6.984 -7.522 -2.182 1.00 98.94 166 VAL A O 1
ATOM 1230 N N . SER A 1 167 ? -8.468 -5.895 -2.582 1.00 98.94 167 SER A N 1
ATOM 1231 C CA . SER A 1 167 ? -8.547 -6.169 -4.019 1.00 98.94 167 SER A CA 1
ATOM 1232 C C . SER A 1 167 ? -8.577 -4.899 -4.851 1.00 98.94 167 SER A C 1
ATOM 1234 O O . SER A 1 167 ? -9.121 -3.878 -4.426 1.00 98.94 167 SER A O 1
ATOM 1236 N N . GLY A 1 168 ? -7.976 -4.949 -6.039 1.00 98.69 168 GLY A N 1
ATOM 1237 C CA . GLY A 1 168 ? -7.867 -3.770 -6.887 1.00 98.69 168 GLY A CA 1
ATOM 1238 C C . GLY A 1 168 ? -6.725 -3.807 -7.893 1.00 98.69 168 GLY A C 1
ATOM 1239 O O . GLY A 1 168 ? -6.180 -4.860 -8.205 1.00 98.69 168 GLY A O 1
ATOM 1240 N N . GLU A 1 169 ? -6.355 -2.631 -8.384 1.00 98.75 169 GLU A N 1
ATOM 1241 C CA . GLU A 1 169 ? -5.240 -2.428 -9.309 1.00 98.75 169 GLU A CA 1
ATOM 1242 C C . GLU A 1 169 ? -4.223 -1.476 -8.675 1.00 98.75 169 GLU A C 1
ATOM 1244 O O . GLU A 1 169 ? -4.581 -0.402 -8.176 1.00 98.75 169 GLU A O 1
ATOM 1249 N N . VAL A 1 170 ? -2.945 -1.859 -8.701 1.00 98.81 170 VAL A N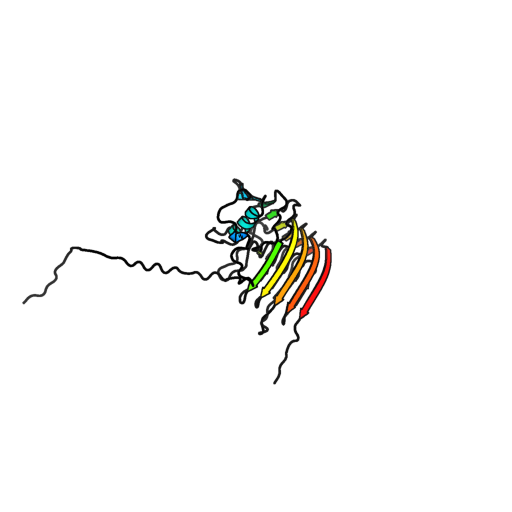 1
ATOM 1250 C CA . VAL A 1 170 ? -1.837 -1.009 -8.264 1.00 98.81 170 VAL A CA 1
ATOM 1251 C C . VAL A 1 170 ? -0.879 -0.786 -9.412 1.00 98.81 170 VAL A C 1
ATOM 1253 O O . VAL A 1 170 ? -0.192 -1.698 -9.862 1.00 98.81 170 VAL A O 1
ATOM 1256 N N . LYS A 1 171 ? -0.772 0.463 -9.845 1.00 98.19 171 LYS A N 1
ATOM 1257 C CA . LYS A 1 171 ? 0.091 0.873 -10.936 1.00 98.19 171 LYS A CA 1
ATOM 1258 C C . LYS A 1 171 ? 0.985 2.026 -10.515 1.00 98.19 171 LYS A C 1
ATOM 1260 O O . LYS A 1 171 ? 0.536 3.032 -9.966 1.00 98.19 171 LYS A O 1
ATOM 1265 N N . SER A 1 172 ? 2.268 1.886 -10.819 1.00 95.94 172 SER A N 1
ATOM 1266 C CA . SER A 1 172 ? 3.240 2.965 -10.731 1.00 95.94 172 SER A CA 1
ATOM 1267 C C . SER A 1 172 ? 3.919 3.185 -12.081 1.00 95.94 172 SER A C 1
ATOM 1269 O O . SER A 1 172 ? 4.210 2.246 -12.825 1.00 95.94 172 SER A O 1
ATOM 1271 N N . THR A 1 173 ? 4.167 4.443 -12.436 1.00 94.12 173 THR A N 1
ATOM 1272 C CA . THR A 1 173 ? 4.917 4.800 -13.647 1.00 94.12 173 THR A CA 1
ATOM 1273 C C . THR A 1 173 ? 5.887 5.937 -13.356 1.00 94.12 173 THR A C 1
ATOM 1275 O O . THR A 1 173 ? 5.471 7.055 -13.058 1.00 94.12 173 THR A O 1
ATOM 1278 N N . GLY A 1 174 ? 7.193 5.696 -13.457 1.00 89.69 174 GLY A N 1
ATOM 1279 C CA . GLY A 1 174 ? 8.164 6.729 -13.105 1.00 89.69 174 GLY A CA 1
ATOM 1280 C C . GLY A 1 174 ? 9.553 6.577 -13.703 1.00 89.69 174 GLY A C 1
ATOM 1281 O O . GLY A 1 174 ? 9.849 5.648 -14.450 1.00 89.69 174 GLY A O 1
ATOM 1282 N N . VAL A 1 175 ? 10.408 7.548 -13.384 1.00 87.19 175 VAL A N 1
ATOM 1283 C CA . VAL A 1 175 ? 11.812 7.611 -13.841 1.00 87.19 175 VAL A CA 1
ATOM 1284 C C . VAL A 1 175 ? 12.831 7.416 -12.710 1.00 87.19 175 VAL A C 1
ATOM 1286 O O . VAL A 1 175 ? 14.038 7.389 -12.961 1.00 87.19 175 VAL A O 1
ATOM 1289 N N . GLY A 1 176 ? 12.363 7.314 -11.463 1.00 86.75 176 GLY A N 1
ATOM 1290 C CA . GLY A 1 176 ? 13.178 6.994 -10.292 1.00 86.75 176 GLY A CA 1
ATOM 1291 C C . GLY A 1 176 ? 12.984 5.553 -9.828 1.00 86.75 176 GLY A C 1
ATOM 1292 O O . GLY A 1 176 ? 12.582 4.696 -10.610 1.00 86.75 176 GLY A O 1
ATOM 1293 N N . ASN A 1 177 ? 13.299 5.289 -8.557 1.00 90.31 177 ASN A N 1
ATOM 1294 C CA . ASN A 1 177 ? 13.018 3.980 -7.970 1.00 90.31 177 ASN A CA 1
ATOM 1295 C C . ASN A 1 177 ? 11.504 3.786 -7.878 1.00 90.31 177 ASN A C 1
ATOM 1297 O O . ASN A 1 177 ? 10.798 4.717 -7.500 1.00 90.31 177 ASN A O 1
ATOM 1301 N N . SER A 1 178 ? 11.010 2.595 -8.173 1.00 93.31 178 SER A N 1
ATOM 1302 C CA . SER A 1 178 ? 9.618 2.234 -7.952 1.00 93.31 178 SER A CA 1
ATOM 1303 C C . SER A 1 178 ? 9.551 1.023 -7.042 1.00 93.31 178 SER A C 1
ATOM 1305 O O . SER A 1 178 ? 10.167 -0.004 -7.325 1.00 93.31 178 SER A O 1
ATOM 1307 N N . TYR A 1 179 ? 8.778 1.155 -5.972 1.00 96.62 179 TYR A N 1
ATOM 1308 C CA . TYR A 1 179 ? 8.454 0.081 -5.048 1.00 96.62 179 TYR A CA 1
ATOM 1309 C C . TYR A 1 179 ? 6.939 -0.093 -5.052 1.00 96.62 179 TYR A C 1
ATOM 1311 O O . TYR A 1 179 ? 6.207 0.724 -4.488 1.00 96.62 179 TYR A O 1
ATOM 1319 N N . THR A 1 180 ? 6.474 -1.126 -5.741 1.00 98.50 180 THR A N 1
ATOM 1320 C CA . THR A 1 180 ? 5.051 -1.328 -6.019 1.00 98.50 180 THR A CA 1
ATOM 1321 C C . THR A 1 180 ? 4.617 -2.648 -5.415 1.00 98.50 180 THR A C 1
ATOM 1323 O O . THR A 1 180 ? 5.094 -3.703 -5.830 1.00 98.50 180 THR A O 1
ATOM 1326 N N . GLY A 1 181 ? 3.735 -2.590 -4.423 1.00 98.69 181 GLY A N 1
ATOM 1327 C CA . GLY A 1 181 ? 3.124 -3.763 -3.819 1.00 98.69 181 GLY A CA 1
ATOM 1328 C C . GLY A 1 181 ? 1.614 -3.634 -3.759 1.00 98.69 181 GLY A C 1
ATOM 1329 O O . GLY A 1 181 ? 1.097 -2.527 -3.651 1.00 98.69 181 GLY A O 1
ATOM 1330 N N . GLY A 1 182 ? 0.899 -4.757 -3.798 1.00 98.75 182 GLY A N 1
ATOM 1331 C CA . GLY A 1 182 ? -0.553 -4.745 -3.624 1.00 98.75 182 GLY A CA 1
ATOM 1332 C C . GLY A 1 182 ? -0.975 -4.125 -2.286 1.00 98.75 182 GLY A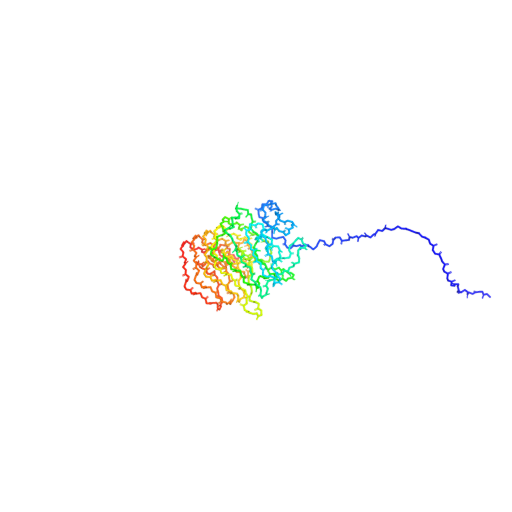 C 1
ATOM 1333 O O . GLY A 1 182 ? -1.895 -3.314 -2.233 1.00 98.75 182 GLY A O 1
ATOM 1334 N N . ILE A 1 183 ? -0.254 -4.438 -1.203 1.00 98.88 183 ILE A N 1
ATOM 1335 C CA . ILE A 1 183 ? -0.550 -3.923 0.144 1.00 98.88 183 ILE A CA 1
ATOM 1336 C C . ILE A 1 183 ? 0.450 -2.846 0.556 1.00 98.88 183 ILE A C 1
ATOM 1338 O O . ILE A 1 183 ? 0.036 -1.776 0.993 1.00 98.88 183 ILE A O 1
ATOM 1342 N N . VAL A 1 184 ? 1.753 -3.103 0.419 1.00 98.88 184 VAL A N 1
ATOM 1343 C CA . VAL A 1 184 ? 2.804 -2.172 0.854 1.00 98.88 184 VAL A CA 1
ATOM 1344 C C . VAL A 1 184 ? 3.789 -1.917 -0.284 1.00 98.88 184 VAL A C 1
ATOM 1346 O O . VAL A 1 184 ? 4.346 -2.850 -0.853 1.00 98.88 184 VAL A O 1
ATOM 1349 N N . GLY A 1 185 ? 4.072 -0.655 -0.598 1.00 98.56 185 GLY A N 1
ATOM 1350 C CA . GLY A 1 185 ? 5.102 -0.305 -1.577 1.00 98.56 185 GLY A CA 1
ATOM 1351 C C . GLY A 1 185 ? 6.500 -0.636 -1.064 1.00 98.56 185 GLY A C 1
ATOM 1352 O O . GLY A 1 185 ? 7.205 -1.480 -1.623 1.00 98.56 185 GLY A O 1
ATOM 1353 N N . ARG A 1 186 ? 6.894 0.003 0.039 1.00 97.88 186 ARG A N 1
ATOM 1354 C CA . ARG A 1 186 ? 8.203 -0.164 0.674 1.00 97.88 186 ARG A CA 1
ATOM 1355 C C . ARG A 1 186 ? 8.064 -0.376 2.180 1.00 97.88 186 ARG A C 1
ATOM 1357 O O . ARG A 1 186 ? 7.382 0.389 2.855 1.00 97.88 186 ARG A O 1
ATOM 1364 N N . SER A 1 187 ? 8.785 -1.367 2.700 1.00 97.50 187 SER A N 1
ATOM 1365 C CA . SER A 1 187 ? 8.960 -1.594 4.136 1.00 97.50 187 SER A CA 1
ATOM 1366 C C . SER A 1 187 ? 10.416 -1.366 4.553 1.00 97.50 187 SER A C 1
ATOM 1368 O O . SER A 1 187 ? 11.350 -1.835 3.888 1.00 97.50 187 SER A O 1
ATOM 1370 N N . LYS A 1 188 ? 10.610 -0.647 5.661 1.00 95.75 188 LYS A N 1
ATOM 1371 C CA . LYS A 1 188 ? 11.894 -0.442 6.347 1.00 95.75 188 LYS A CA 1
ATOM 1372 C C . LYS A 1 188 ? 11.798 -0.967 7.784 1.00 95.75 188 LYS A C 1
ATOM 1374 O O . LYS A 1 188 ? 11.481 -0.217 8.700 1.00 95.75 188 LYS A O 1
ATOM 1379 N N . GLY A 1 189 ? 11.982 -2.269 7.968 1.00 94.25 189 GLY A N 1
ATOM 1380 C CA . GLY A 1 189 ? 11.951 -2.916 9.289 1.00 94.25 189 GLY A CA 1
ATOM 1381 C C . GLY A 1 189 ? 10.552 -3.311 9.748 1.00 94.25 189 GLY A C 1
ATOM 1382 O O . GLY A 1 189 ? 10.415 -4.002 10.753 1.00 94.25 189 GLY A O 1
ATOM 1383 N N . GLY A 1 190 ? 9.518 -2.901 9.011 1.00 95.56 190 GLY A N 1
ATOM 1384 C CA . GLY A 1 190 ? 8.135 -3.257 9.292 1.00 95.56 190 GLY A CA 1
ATOM 1385 C C . GLY A 1 190 ? 7.786 -4.694 8.903 1.00 95.56 190 GLY A C 1
ATOM 1386 O O . GLY A 1 190 ? 8.573 -5.402 8.268 1.00 95.56 190 GLY A O 1
ATOM 1387 N N . ALA A 1 191 ? 6.568 -5.108 9.243 1.00 96.69 191 ALA A N 1
ATOM 1388 C CA . ALA A 1 191 ? 6.051 -6.438 8.949 1.00 96.69 191 ALA A CA 1
ATOM 1389 C C . ALA A 1 191 ? 4.705 -6.401 8.218 1.00 96.69 191 ALA A C 1
ATOM 1391 O O . ALA A 1 191 ? 3.842 -5.576 8.525 1.00 96.69 191 ALA A O 1
ATOM 1392 N N . VAL A 1 192 ? 4.504 -7.349 7.302 1.00 98.56 192 VAL A N 1
ATOM 1393 C CA . VAL A 1 192 ? 3.201 -7.627 6.684 1.00 98.56 192 VAL A CA 1
ATOM 1394 C C . VAL A 1 192 ? 2.803 -9.057 7.026 1.00 98.56 192 VAL A C 1
ATOM 1396 O O . VAL A 1 192 ? 3.529 -9.989 6.688 1.00 98.56 192 VAL A O 1
ATOM 1399 N N . ARG A 1 193 ? 1.683 -9.241 7.731 1.00 98.69 193 ARG A N 1
ATOM 1400 C CA . ARG A 1 193 ? 1.287 -10.556 8.266 1.00 98.69 193 ARG A CA 1
ATOM 1401 C C . ARG A 1 193 ? -0.149 -10.908 7.923 1.00 98.69 193 ARG A C 1
ATOM 1403 O O . ARG A 1 193 ? -1.006 -10.028 7.958 1.00 98.69 193 ARG A O 1
ATOM 1410 N N . ASN A 1 194 ? -0.440 -12.179 7.664 1.00 98.81 194 ASN A N 1
ATOM 1411 C CA . ASN A 1 194 ? -1.811 -12.690 7.521 1.00 98.81 194 ASN A CA 1
ATOM 1412 C C . ASN A 1 194 ? -2.704 -11.789 6.643 1.00 98.81 194 ASN A C 1
ATOM 1414 O O . ASN A 1 194 ? -3.777 -11.349 7.056 1.00 98.81 194 ASN A O 1
ATOM 1418 N N . SER A 1 195 ? -2.194 -11.390 5.479 1.00 98.88 195 SER A N 1
ATOM 1419 C CA . SER A 1 195 ? -2.856 -10.414 4.612 1.00 98.88 195 SER A CA 1
ATOM 1420 C C . SER A 1 195 ? -2.851 -10.883 3.169 1.00 98.88 195 SER A C 1
ATOM 1422 O O . SER A 1 195 ? -1.950 -11.603 2.739 1.00 98.88 195 SER A O 1
ATOM 1424 N N . SER A 1 196 ? -3.877 -10.505 2.414 1.00 98.88 196 SER A N 1
ATOM 1425 C CA . SER A 1 196 ? -4.037 -10.965 1.036 1.00 98.88 196 SER A CA 1
ATOM 1426 C C . SER A 1 196 ? -4.317 -9.829 0.073 1.00 98.88 196 SER A C 1
ATOM 1428 O O . SER A 1 196 ? -5.024 -8.884 0.420 1.00 98.88 196 SER A O 1
ATOM 1430 N N . PHE A 1 197 ? -3.782 -9.946 -1.139 1.00 98.94 197 PHE A N 1
ATOM 1431 C CA . PHE A 1 197 ? -4.079 -9.040 -2.242 1.00 98.94 197 PHE A CA 1
ATOM 1432 C C . PHE A 1 197 ? -4.604 -9.816 -3.451 1.00 98.94 197 PHE A C 1
ATOM 1434 O O . PHE A 1 197 ? -4.016 -10.829 -3.835 1.00 98.94 197 PHE A O 1
ATOM 1441 N N . VAL A 1 198 ? -5.697 -9.331 -4.043 1.00 98.88 198 VAL A N 1
ATOM 1442 C CA . VAL A 1 198 ? -6.288 -9.886 -5.266 1.00 98.88 198 VAL A CA 1
ATOM 1443 C C . VAL A 1 198 ? -6.383 -8.810 -6.344 1.00 98.88 198 VAL A C 1
ATOM 1445 O O . VAL A 1 198 ? -7.134 -7.845 -6.197 1.00 98.88 198 VAL A O 1
ATOM 1448 N N . GLY A 1 199 ? -5.668 -9.001 -7.445 1.00 98.62 199 GLY A N 1
ATOM 1449 C CA . GLY A 1 199 ? -5.660 -8.108 -8.598 1.00 98.62 199 GLY A CA 1
ATOM 1450 C C . GLY A 1 199 ? -4.253 -7.816 -9.102 1.00 98.62 199 GLY A C 1
ATOM 1451 O O . GLY A 1 199 ? -3.301 -8.522 -8.765 1.00 98.62 199 GLY A O 1
ATOM 1452 N N . ASP A 1 200 ? -4.122 -6.776 -9.919 1.00 98.75 200 ASP A N 1
ATOM 1453 C CA . ASP A 1 200 ? -2.917 -6.570 -10.721 1.00 98.75 200 ASP A CA 1
ATOM 1454 C C . ASP A 1 200 ? -1.964 -5.550 -10.091 1.00 98.75 200 ASP A C 1
ATOM 1456 O O . ASP A 1 200 ? -2.374 -4.495 -9.600 1.00 98.75 200 ASP A O 1
ATOM 1460 N N . VAL A 1 201 ? -0.666 -5.856 -10.140 1.00 98.81 201 VAL A N 1
ATOM 1461 C CA . VAL A 1 201 ? 0.421 -5.003 -9.648 1.00 98.81 201 VAL A CA 1
ATOM 1462 C C . VAL A 1 201 ? 1.393 -4.712 -10.787 1.00 98.81 201 VAL A C 1
ATOM 1464 O O . VAL A 1 201 ? 2.113 -5.592 -11.252 1.00 98.81 201 VAL A O 1
ATOM 1467 N N . THR A 1 202 ? 1.461 -3.456 -11.222 1.00 98.38 202 THR A N 1
ATOM 1468 C CA . THR A 1 202 ? 2.312 -3.015 -12.332 1.00 98.38 202 THR A CA 1
ATOM 1469 C C . THR A 1 202 ? 3.291 -1.929 -11.897 1.00 98.38 202 THR A C 1
ATOM 1471 O O . THR A 1 202 ? 2.889 -0.849 -11.470 1.00 98.38 202 THR A O 1
ATOM 1474 N N . ALA A 1 203 ? 4.587 -2.169 -12.089 1.00 96.75 203 ALA A N 1
ATOM 1475 C CA . ALA A 1 203 ? 5.637 -1.166 -11.944 1.00 96.75 203 ALA A CA 1
ATOM 1476 C C . ALA A 1 203 ? 6.287 -0.872 -13.301 1.00 96.75 203 ALA A C 1
ATOM 1478 O O . ALA A 1 203 ? 6.878 -1.756 -13.930 1.00 96.75 203 ALA A O 1
ATOM 1479 N N . LYS A 1 204 ? 6.192 0.375 -13.771 1.00 94.31 204 LYS A N 1
ATOM 1480 C CA . LYS A 1 204 ? 6.712 0.778 -15.083 1.00 94.31 204 LYS A CA 1
ATOM 1481 C C . LYS A 1 204 ? 7.787 1.855 -14.975 1.00 94.31 204 LYS A C 1
ATOM 1483 O O . LYS A 1 204 ? 7.514 2.996 -14.601 1.00 94.31 204 LYS A O 1
ATOM 1488 N N . TYR A 1 205 ? 8.994 1.524 -15.412 1.00 91.00 205 TYR A N 1
ATOM 1489 C CA . TYR A 1 205 ? 10.083 2.475 -15.580 1.00 91.00 205 TYR A CA 1
ATOM 1490 C C . TYR A 1 205 ? 10.062 3.091 -16.987 1.00 91.00 205 TYR A C 1
ATOM 1492 O O . TYR A 1 205 ? 10.084 2.376 -17.989 1.00 91.00 205 TYR A O 1
ATOM 1500 N N . VAL A 1 206 ? 10.024 4.425 -17.080 1.00 88.62 206 VAL A N 1
ATOM 1501 C CA . VAL A 1 206 ? 9.832 5.157 -18.354 1.00 88.62 206 VAL A CA 1
ATOM 1502 C C . VAL A 1 206 ? 10.953 6.139 -18.708 1.00 88.62 206 VAL A C 1
ATOM 1504 O O . VAL A 1 206 ? 10.792 6.955 -19.613 1.00 88.62 206 VAL A O 1
ATOM 1507 N N . SER A 1 207 ? 12.103 6.083 -18.032 1.00 80.81 207 SER A N 1
ATOM 1508 C CA . SER A 1 207 ? 13.240 6.939 -18.401 1.00 80.81 207 SER A CA 1
ATOM 1509 C C . SER A 1 207 ? 13.908 6.463 -19.696 1.00 80.81 207 SER A C 1
ATOM 1511 O O . SER A 1 207 ? 14.166 5.270 -19.876 1.00 80.81 207 SER A O 1
ATOM 1513 N N . SER A 1 208 ? 14.273 7.412 -20.561 1.00 70.50 208 SER A N 1
ATOM 1514 C CA . SER A 1 208 ? 15.193 7.181 -21.685 1.00 70.50 208 SER A CA 1
ATOM 1515 C C . SER A 1 208 ? 16.654 7.080 -21.238 1.00 70.50 208 SER A C 1
ATOM 1517 O O . SER A 1 208 ? 17.498 6.603 -21.987 1.00 70.50 208 SER A O 1
ATOM 1519 N N . ASN A 1 209 ? 16.956 7.550 -20.025 1.00 70.06 209 ASN A N 1
ATOM 1520 C CA . ASN A 1 209 ? 18.299 7.585 -19.467 1.00 70.06 209 ASN A CA 1
ATOM 1521 C C . ASN A 1 209 ? 18.399 6.518 -18.376 1.00 70.06 209 ASN A C 1
ATOM 1523 O O . ASN A 1 209 ? 17.835 6.689 -17.290 1.00 70.06 209 ASN A O 1
ATOM 1527 N N . SER A 1 210 ? 19.113 5.430 -18.670 1.00 62.59 210 SER A N 1
ATOM 1528 C CA . SER A 1 210 ? 19.403 4.339 -17.735 1.00 62.59 210 SER A CA 1
ATOM 1529 C C . SER A 1 210 ? 20.301 4.836 -16.603 1.00 62.59 210 SER A C 1
ATOM 1531 O O . SER A 1 210 ? 21.527 4.811 -16.688 1.00 62.59 210 SER A O 1
ATOM 1533 N N . THR A 1 211 ? 19.681 5.322 -15.533 1.00 65.88 211 THR A N 1
ATOM 1534 C CA . THR A 1 211 ? 20.360 5.578 -14.258 1.00 65.88 211 THR A CA 1
ATOM 1535 C C . THR A 1 211 ? 20.093 4.394 -13.336 1.00 65.88 211 THR A C 1
ATOM 1537 O O . THR A 1 211 ? 19.060 3.751 -13.483 1.00 65.88 211 THR A O 1
ATOM 1540 N N . SER A 1 212 ? 21.012 4.080 -12.418 1.00 63.56 212 SER A N 1
ATOM 1541 C CA . SER A 1 212 ? 20.888 2.969 -11.461 1.00 63.56 212 SER A CA 1
ATOM 1542 C C . SER A 1 212 ? 19.652 3.111 -10.571 1.00 63.56 212 SER A C 1
ATOM 1544 O O . SER A 1 212 ? 19.719 3.686 -9.485 1.00 63.56 212 SER A O 1
ATOM 1546 N N . ARG A 1 213 ? 18.508 2.639 -11.069 1.00 80.81 213 ARG A N 1
ATOM 1547 C CA . ARG A 1 213 ? 17.193 2.749 -10.444 1.00 80.81 213 ARG A CA 1
ATOM 1548 C C . ARG A 1 213 ? 16.566 1.375 -10.347 1.00 80.81 213 ARG A C 1
ATOM 1550 O O . ARG A 1 213 ? 16.688 0.562 -11.248 1.00 80.81 213 ARG A O 1
ATOM 1557 N N . ASN A 1 214 ? 15.874 1.147 -9.250 1.00 86.88 214 ASN A N 1
ATOM 1558 C CA . ASN A 1 214 ? 15.229 -0.120 -8.969 1.00 86.88 214 ASN A CA 1
ATOM 1559 C C . ASN A 1 214 ? 13.762 -0.052 -9.383 1.00 86.88 214 ASN A C 1
ATOM 1561 O O . ASN A 1 214 ? 13.058 0.840 -8.911 1.00 86.88 214 ASN A O 1
ATOM 1565 N N . ASN A 1 215 ? 13.293 -0.976 -10.222 1.00 92.88 215 ASN A N 1
ATOM 1566 C CA . ASN A 1 215 ? 11.874 -1.113 -10.541 1.00 92.88 215 ASN A CA 1
ATOM 1567 C C . ASN A 1 215 ? 11.353 -2.443 -9.984 1.00 92.88 215 ASN A C 1
ATOM 1569 O O . ASN A 1 215 ? 11.505 -3.490 -10.613 1.00 92.88 215 ASN A O 1
ATOM 1573 N N . PHE A 1 216 ? 10.801 -2.405 -8.770 1.00 96.00 216 PHE A N 1
ATOM 1574 C CA . PHE A 1 216 ? 10.394 -3.591 -8.020 1.00 96.00 216 PHE A CA 1
ATOM 1575 C C . PHE A 1 216 ? 8.870 -3.680 -7.916 1.00 96.00 216 PHE A C 1
ATOM 1577 O O . PHE A 1 216 ? 8.222 -2.761 -7.408 1.00 96.00 216 PHE A O 1
ATOM 1584 N N . ALA A 1 217 ? 8.316 -4.806 -8.363 1.00 98.19 217 ALA A N 1
ATOM 1585 C CA . ALA A 1 217 ? 6.904 -5.146 -8.240 1.00 98.19 217 ALA A CA 1
ATOM 1586 C C . ALA A 1 217 ? 6.744 -6.432 -7.419 1.00 98.19 217 ALA A C 1
ATOM 1588 O O . ALA A 1 217 ? 7.346 -7.456 -7.740 1.00 98.19 217 ALA A O 1
ATOM 1589 N N . GLY A 1 218 ? 5.937 -6.390 -6.364 1.00 98.38 218 GLY A N 1
ATOM 1590 C CA . GLY A 1 218 ? 5.608 -7.551 -5.543 1.00 98.38 218 GLY A CA 1
ATOM 1591 C C . GLY A 1 218 ? 4.105 -7.707 -5.381 1.00 98.38 218 GLY A C 1
ATOM 1592 O O . GLY A 1 218 ? 3.412 -6.717 -5.186 1.00 98.38 218 GLY A O 1
ATOM 1593 N N . GLY A 1 219 ? 3.583 -8.932 -5.403 1.00 98.69 219 GLY A N 1
ATOM 1594 C CA . GLY A 1 219 ? 2.146 -9.150 -5.193 1.00 98.69 219 GLY A CA 1
ATOM 1595 C C . GLY A 1 219 ? 1.620 -8.552 -3.876 1.00 98.69 219 GLY A C 1
ATOM 1596 O O . GLY A 1 219 ? 0.523 -8.003 -3.831 1.00 98.69 219 GLY A O 1
ATOM 1597 N N . ILE A 1 220 ? 2.434 -8.580 -2.814 1.00 98.81 220 ILE A N 1
ATOM 1598 C CA . ILE A 1 220 ? 2.106 -8.031 -1.486 1.00 98.81 220 ILE A CA 1
ATOM 1599 C C . ILE A 1 220 ? 2.974 -6.824 -1.146 1.00 98.81 220 ILE A C 1
ATOM 1601 O O . ILE A 1 220 ? 2.444 -5.779 -0.759 1.00 98.81 220 ILE A O 1
ATOM 1605 N N . LEU A 1 221 ? 4.294 -6.967 -1.293 1.00 98.69 221 LEU A N 1
ATOM 1606 C CA . LEU A 1 221 ? 5.284 -5.971 -0.893 1.00 98.69 221 LEU A CA 1
ATOM 1607 C C . LEU A 1 221 ? 6.254 -5.674 -2.041 1.00 98.69 221 LEU A C 1
ATOM 1609 O O . LEU A 1 221 ? 6.945 -6.572 -2.514 1.00 98.69 221 LEU A O 1
ATOM 1613 N N . GLY A 1 222 ? 6.369 -4.417 -2.465 1.00 98.25 222 GLY A N 1
ATOM 1614 C CA . GLY A 1 222 ? 7.296 -4.046 -3.540 1.00 98.25 222 GLY A CA 1
ATOM 1615 C C . GLY A 1 222 ? 8.759 -4.253 -3.143 1.00 98.25 222 GLY A C 1
ATOM 1616 O O . GLY A 1 222 ? 9.507 -4.958 -3.822 1.00 98.25 222 GLY A O 1
ATOM 1617 N N . HIS A 1 223 ? 9.165 -3.674 -2.014 1.00 97.56 223 HIS A N 1
ATOM 1618 C CA . HIS A 1 223 ? 10.526 -3.801 -1.498 1.00 97.56 223 HIS A CA 1
ATOM 1619 C C . HIS A 1 223 ? 10.582 -3.884 0.021 1.00 97.56 223 HIS A C 1
ATOM 1621 O O . HIS A 1 223 ? 10.057 -3.012 0.717 1.00 97.56 223 HIS A O 1
ATOM 1627 N N . SER A 1 224 ? 11.335 -4.856 0.523 1.00 95.62 224 SER A N 1
ATOM 1628 C CA . SER A 1 224 ? 11.616 -5.016 1.945 1.00 95.62 224 SER A CA 1
ATOM 1629 C C . SER A 1 224 ? 13.093 -4.786 2.250 1.00 95.62 224 SER A C 1
ATOM 1631 O O . SER A 1 224 ? 13.956 -5.550 1.813 1.00 95.62 224 SER A O 1
ATOM 1633 N N . LEU A 1 225 ? 13.411 -3.733 3.007 1.00 93.75 225 LEU A N 1
ATOM 1634 C CA . LEU A 1 225 ? 14.791 -3.496 3.447 1.00 93.75 225 LEU A CA 1
ATOM 1635 C C . LEU A 1 225 ? 15.204 -4.498 4.537 1.00 93.75 225 LEU A C 1
ATOM 1637 O O . LEU A 1 225 ? 16.282 -5.071 4.486 1.00 93.75 225 LEU A O 1
ATOM 1641 N N . GLU A 1 226 ? 14.322 -4.709 5.501 1.00 91.81 226 GLU A N 1
ATOM 1642 C CA . GLU A 1 226 ? 14.440 -5.605 6.652 1.00 91.81 226 GLU A CA 1
ATOM 1643 C C . GLU A 1 226 ? 13.019 -5.812 7.201 1.00 91.81 226 GLU A C 1
ATOM 1645 O O . GLU A 1 226 ? 12.117 -5.043 6.852 1.00 91.81 226 GLU A O 1
ATOM 1650 N N . GLY A 1 227 ? 12.812 -6.846 8.017 1.00 91.38 227 GLY A N 1
ATOM 1651 C CA . GLY A 1 227 ? 11.506 -7.173 8.594 1.00 91.38 227 GLY A CA 1
ATOM 1652 C C . GLY A 1 227 ? 10.986 -8.546 8.174 1.00 91.38 227 GLY A C 1
ATOM 1653 O O . GLY A 1 227 ? 11.765 -9.467 7.925 1.00 91.38 227 GLY A O 1
ATOM 1654 N N . GLU A 1 228 ? 9.664 -8.681 8.109 1.00 95.25 228 GLU A N 1
ATOM 1655 C CA . GLU A 1 228 ? 8.980 -9.970 7.967 1.00 95.25 228 GLU A CA 1
ATOM 1656 C C . GLU A 1 228 ? 7.776 -9.858 7.024 1.00 95.25 228 GLU A C 1
ATOM 1658 O O . GLU A 1 228 ? 6.968 -8.933 7.134 1.00 95.25 228 GLU A O 1
ATOM 1663 N N . VAL A 1 229 ? 7.625 -10.829 6.125 1.00 98.19 229 VAL A N 1
ATOM 1664 C CA . VAL A 1 229 ? 6.391 -11.057 5.369 1.00 98.19 229 VAL A CA 1
ATOM 1665 C C . VAL A 1 229 ? 5.940 -12.491 5.610 1.00 98.19 229 VAL A C 1
ATOM 1667 O O . VAL A 1 229 ? 6.583 -13.429 5.140 1.00 98.19 229 VAL A O 1
ATOM 1670 N N . SER A 1 230 ? 4.844 -12.669 6.341 1.00 98.50 230 SER A N 1
ATOM 1671 C CA . SER A 1 230 ? 4.384 -13.993 6.766 1.00 98.50 230 SER A CA 1
ATOM 1672 C C . SER A 1 230 ? 2.893 -14.210 6.549 1.00 98.50 230 SER A C 1
ATOM 1674 O O . SER A 1 230 ? 2.089 -13.278 6.599 1.00 98.50 230 SER A O 1
ATOM 1676 N N . ASP A 1 231 ? 2.518 -15.457 6.264 1.00 98.75 231 ASP A N 1
ATOM 1677 C CA . ASP A 1 231 ? 1.121 -15.895 6.119 1.00 98.75 231 ASP A CA 1
ATOM 1678 C C . ASP A 1 231 ? 0.320 -15.070 5.088 1.00 98.75 231 ASP A C 1
ATOM 1680 O O . ASP A 1 231 ? -0.886 -14.865 5.222 1.00 98.75 231 ASP A O 1
ATOM 1684 N N . CYS A 1 232 ? 0.990 -14.544 4.058 1.00 98.81 232 CYS A N 1
ATOM 1685 C CA . CYS A 1 232 ? 0.366 -13.683 3.057 1.00 98.81 232 CYS A CA 1
ATOM 1686 C C . CYS A 1 232 ? 0.002 -14.438 1.777 1.00 98.81 232 CYS A C 1
ATOM 1688 O O . CYS A 1 232 ? 0.673 -15.397 1.381 1.00 98.81 232 CYS A O 1
ATOM 1690 N N . SER A 1 233 ? -1.034 -13.974 1.075 1.00 98.88 233 SER A N 1
ATOM 1691 C CA . SER A 1 233 ? -1.415 -14.567 -0.208 1.00 98.88 233 SER A CA 1
ATOM 1692 C C . SER A 1 233 ? -1.700 -13.546 -1.299 1.00 98.88 233 SER A C 1
ATOM 1694 O O . SER A 1 233 ? -2.343 -12.530 -1.066 1.00 98.88 233 SER A O 1
ATOM 1696 N N . PHE A 1 234 ? -1.210 -13.824 -2.499 1.00 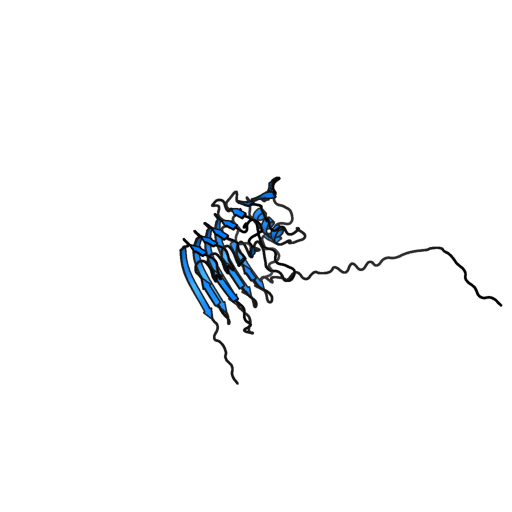98.81 234 PHE A N 1
ATOM 1697 C CA . PHE A 1 234 ? -1.422 -12.997 -3.678 1.00 98.81 234 PHE A CA 1
ATOM 1698 C C . PHE A 1 234 ? -2.131 -13.799 -4.769 1.00 98.81 234 PHE A C 1
ATOM 1700 O O . PHE A 1 234 ? -1.731 -14.936 -5.045 1.00 98.81 234 PHE A O 1
ATOM 1707 N N . GLU A 1 235 ? -3.122 -13.190 -5.417 1.00 98.81 235 GLU A N 1
ATOM 1708 C CA . GLU A 1 235 ? -3.749 -13.703 -6.635 1.00 98.81 235 GLU A CA 1
ATOM 1709 C C . GLU A 1 235 ? -3.887 -12.601 -7.698 1.00 98.81 235 GLU A C 1
ATOM 1711 O O . GLU A 1 235 ? -4.528 -11.590 -7.436 1.00 98.81 235 GLU A O 1
ATOM 1716 N N . GLY A 1 236 ? -3.315 -12.787 -8.892 1.00 98.19 236 GLY A N 1
ATOM 1717 C CA . GLY A 1 236 ? -3.378 -11.798 -9.982 1.00 98.19 236 GLY A CA 1
ATOM 1718 C C . GLY A 1 236 ? -2.109 -11.728 -10.834 1.00 98.19 236 GLY A C 1
ATOM 1719 O O . GLY A 1 236 ? -1.289 -12.650 -10.815 1.00 98.19 236 GLY A O 1
ATOM 1720 N N . GLU A 1 237 ? -1.924 -10.650 -11.595 1.00 98.62 237 GLU A N 1
ATOM 1721 C CA . GLU A 1 237 ? -0.703 -10.425 -12.377 1.00 98.62 237 GLU A CA 1
ATOM 1722 C C . GLU A 1 237 ? 0.279 -9.483 -11.662 1.00 98.62 237 GLU A C 1
ATOM 1724 O O . GLU A 1 237 ? -0.108 -8.444 -11.130 1.00 98.62 237 GLU A O 1
ATOM 1729 N N . VAL A 1 238 ? 1.573 -9.814 -11.677 1.00 98.75 238 VAL A N 1
ATOM 1730 C CA . VAL A 1 238 ? 2.647 -8.890 -11.278 1.00 98.75 238 VAL A CA 1
ATOM 1731 C C . VAL A 1 238 ? 3.538 -8.618 -12.477 1.00 98.75 238 VAL A C 1
ATOM 1733 O O . VAL A 1 238 ? 4.183 -9.536 -12.984 1.00 98.75 238 VAL A O 1
ATOM 1736 N N . THR A 1 239 ? 3.643 -7.353 -12.877 1.00 98.31 239 THR A N 1
ATOM 1737 C CA . THR A 1 239 ? 4.470 -6.930 -14.009 1.00 98.31 239 THR A CA 1
ATOM 1738 C C . THR A 1 239 ? 5.427 -5.806 -13.613 1.00 98.31 239 THR A C 1
ATOM 1740 O O . THR A 1 239 ? 5.010 -4.710 -13.246 1.00 98.31 239 THR A O 1
ATOM 1743 N N . ALA A 1 240 ? 6.733 -6.046 -13.742 1.00 96.69 240 ALA A N 1
ATOM 1744 C CA . ALA A 1 240 ? 7.767 -5.012 -13.699 1.00 96.69 240 ALA A CA 1
ATOM 1745 C C . ALA A 1 240 ? 8.332 -4.818 -15.113 1.00 96.69 240 ALA A C 1
ATOM 1747 O O . ALA A 1 240 ? 8.794 -5.776 -15.728 1.00 96.69 240 ALA A O 1
ATOM 1748 N N . SER A 1 241 ? 8.293 -3.604 -15.662 1.00 93.94 241 SER A N 1
ATOM 1749 C CA . SER A 1 241 ? 8.743 -3.351 -17.040 1.00 93.94 241 SER A CA 1
ATOM 1750 C C . SER A 1 241 ? 9.461 -2.018 -17.224 1.00 93.94 241 SER A C 1
ATOM 1752 O O . SER A 1 241 ? 9.142 -1.031 -16.562 1.00 93.94 241 SER A O 1
ATOM 1754 N N . GLY A 1 242 ? 10.398 -1.973 -18.171 1.00 88.62 242 GLY A N 1
ATOM 1755 C CA . GLY A 1 242 ? 11.107 -0.756 -18.566 1.00 88.62 242 GLY A CA 1
ATOM 1756 C C . GLY A 1 242 ? 12.566 -1.018 -18.919 1.00 88.62 242 GLY A C 1
ATOM 1757 O O . GLY A 1 242 ? 13.030 -2.149 -18.900 1.00 88.62 242 GLY A O 1
ATOM 1758 N N . ASN A 1 243 ? 13.328 0.025 -19.232 1.00 81.50 243 ASN A N 1
ATOM 1759 C CA . ASN A 1 243 ? 14.679 -0.122 -19.801 1.00 81.50 243 ASN A CA 1
ATOM 1760 C C . ASN A 1 243 ? 15.792 -0.406 -18.772 1.00 81.50 243 ASN A C 1
ATOM 1762 O O . ASN A 1 243 ? 16.972 -0.212 -19.079 1.00 81.50 243 ASN A O 1
ATOM 1766 N N . TYR A 1 244 ? 15.451 -0.763 -17.529 1.00 76.06 244 TYR A N 1
ATOM 1767 C CA . TYR A 1 244 ? 16.443 -0.946 -16.473 1.00 76.06 244 TYR A CA 1
ATOM 1768 C C . TYR A 1 244 ? 15.918 -1.773 -15.289 1.00 76.06 244 TYR A C 1
ATOM 1770 O O . TYR A 1 244 ? 14.824 -1.494 -14.811 1.00 76.06 244 TYR A O 1
ATOM 1778 N N . GLN A 1 245 ? 16.738 -2.729 -14.820 1.00 84.12 245 GLN A N 1
ATOM 1779 C CA . GLN A 1 245 ? 16.570 -3.592 -13.632 1.00 84.12 245 GLN A CA 1
ATOM 1780 C C . GLN A 1 245 ? 15.131 -3.729 -13.120 1.00 84.12 245 GLN A C 1
ATOM 1782 O O . GLN A 1 245 ? 14.750 -3.155 -12.092 1.00 84.12 245 GLN A O 1
ATOM 1787 N N . ASN A 1 246 ? 14.349 -4.530 -13.837 1.00 91.12 246 ASN A N 1
ATOM 1788 C CA . ASN A 1 246 ? 12.986 -4.856 -13.456 1.00 91.12 246 ASN A CA 1
ATOM 1789 C C . ASN A 1 246 ? 12.977 -6.156 -12.659 1.00 91.12 246 ASN A C 1
ATOM 1791 O O . ASN A 1 246 ? 13.461 -7.183 -13.130 1.00 91.12 246 ASN A O 1
ATOM 1795 N N . ILE A 1 247 ? 12.410 -6.125 -11.455 1.00 95.00 247 ILE A N 1
ATOM 1796 C CA . ILE A 1 247 ? 12.258 -7.320 -10.624 1.00 95.00 247 ILE A CA 1
ATOM 1797 C C . ILE A 1 247 ? 10.792 -7.458 -10.241 1.00 95.00 247 ILE A C 1
ATOM 1799 O O . ILE A 1 247 ? 10.211 -6.559 -9.634 1.00 95.00 247 ILE A O 1
ATOM 1803 N N . ALA A 1 248 ? 10.208 -8.595 -10.606 1.00 96.88 248 ALA A N 1
ATOM 1804 C CA . ALA A 1 248 ? 8.852 -8.972 -10.247 1.00 96.88 248 ALA A CA 1
ATOM 1805 C C . ALA A 1 248 ? 8.887 -10.212 -9.347 1.00 96.88 248 ALA A C 1
ATOM 1807 O O . ALA A 1 248 ? 9.567 -11.190 -9.663 1.00 96.88 248 ALA A O 1
ATOM 1808 N N . GLY A 1 249 ? 8.144 -10.180 -8.244 1.00 97.38 249 GLY A N 1
ATOM 1809 C CA . GLY A 1 249 ? 8.022 -11.296 -7.312 1.00 97.38 249 GLY A CA 1
ATOM 1810 C C . GLY A 1 249 ? 6.572 -11.553 -6.916 1.00 97.38 249 GLY A C 1
ATOM 1811 O O . GLY A 1 249 ? 5.791 -10.630 -6.705 1.00 97.38 249 GLY A O 1
ATOM 1812 N N . GLY A 1 250 ? 6.200 -12.827 -6.782 1.00 96.62 250 GLY A N 1
ATOM 1813 C CA . GLY A 1 250 ? 4.820 -13.208 -6.458 1.00 96.62 250 GLY A CA 1
ATOM 1814 C C . GLY A 1 250 ? 4.333 -12.729 -5.089 1.00 96.62 250 GLY A C 1
ATOM 1815 O O . GLY A 1 250 ? 3.138 -12.539 -4.912 1.00 96.62 250 GLY A O 1
ATOM 1816 N N . ILE A 1 251 ? 5.241 -12.507 -4.133 1.00 98.31 251 ILE A N 1
ATOM 1817 C CA . ILE A 1 251 ? 4.923 -11.971 -2.800 1.00 98.31 251 ILE A CA 1
ATOM 1818 C C . ILE A 1 251 ? 5.700 -10.682 -2.561 1.00 98.31 251 ILE A C 1
ATOM 1820 O O . ILE A 1 251 ? 5.101 -9.617 -2.423 1.00 98.31 251 ILE A O 1
ATOM 1824 N N . VAL A 1 252 ? 7.031 -10.779 -2.552 1.00 98.25 252 VAL A N 1
ATOM 1825 C CA . VAL A 1 252 ? 7.933 -9.637 -2.396 1.00 98.25 252 VAL A CA 1
ATOM 1826 C C . VAL A 1 252 ? 8.688 -9.414 -3.699 1.00 98.25 252 VAL A C 1
ATOM 1828 O O . VAL A 1 252 ? 9.245 -10.371 -4.232 1.00 98.25 252 VAL A O 1
ATOM 1831 N N . GLY A 1 253 ? 8.718 -8.178 -4.204 1.00 96.75 253 GLY A N 1
ATOM 1832 C CA . GLY A 1 253 ? 9.469 -7.837 -5.415 1.00 96.75 253 GLY A CA 1
ATOM 1833 C C . GLY A 1 253 ? 10.977 -7.957 -5.204 1.00 96.75 253 GLY A C 1
ATOM 1834 O O . GLY A 1 253 ? 11.665 -8.634 -5.959 1.00 96.75 253 GLY A O 1
ATOM 1835 N N . SER A 1 254 ? 11.493 -7.348 -4.138 1.00 95.62 254 SER A N 1
ATOM 1836 C CA . SER A 1 254 ? 12.885 -7.510 -3.707 1.00 95.62 254 SER A CA 1
ATOM 1837 C C . SER A 1 254 ? 13.010 -7.400 -2.187 1.00 95.62 254 SER A C 1
ATOM 1839 O O . SER A 1 254 ? 12.345 -6.576 -1.556 1.00 95.62 254 SER A O 1
ATOM 1841 N N . SER A 1 255 ? 13.862 -8.231 -1.592 1.00 92.94 255 SER A N 1
ATOM 1842 C CA . SER A 1 255 ? 14.148 -8.235 -0.155 1.00 92.94 255 SER A CA 1
ATOM 1843 C C . SER A 1 255 ? 15.652 -8.259 0.093 1.00 92.94 255 SER A C 1
ATOM 1845 O O . SER A 1 255 ? 16.343 -9.080 -0.511 1.00 92.94 255 SER A O 1
ATOM 1847 N N . ASN A 1 256 ? 16.150 -7.441 1.023 1.00 90.12 256 ASN A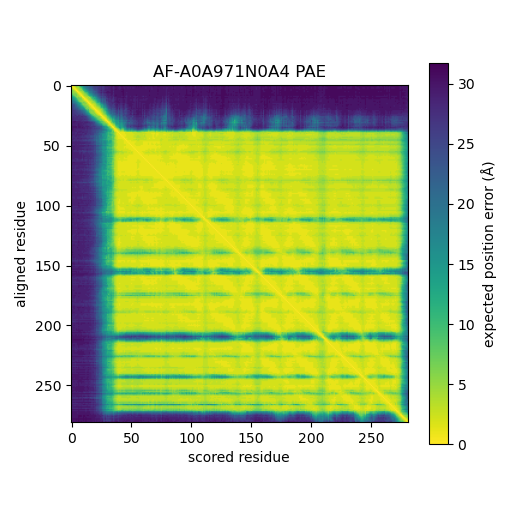 N 1
ATOM 1848 C CA . ASN A 1 256 ? 17.564 -7.489 1.409 1.00 90.12 256 ASN A CA 1
ATOM 1849 C C . ASN A 1 256 ? 17.816 -8.528 2.511 1.00 90.12 256 ASN A C 1
ATOM 1851 O O . ASN A 1 256 ? 18.557 -9.483 2.296 1.00 90.12 256 ASN A O 1
ATOM 1855 N N . THR A 1 257 ? 17.207 -8.353 3.687 1.00 89.19 257 THR A N 1
ATOM 1856 C CA . THR A 1 257 ? 17.426 -9.228 4.861 1.00 89.19 257 THR A CA 1
ATOM 1857 C C . THR A 1 257 ? 16.132 -9.740 5.495 1.00 89.19 257 THR A C 1
ATOM 1859 O O . THR A 1 257 ? 16.158 -10.293 6.590 1.00 89.19 257 THR A O 1
ATOM 1862 N N . SER A 1 258 ? 14.991 -9.531 4.837 1.00 89.44 258 SER A N 1
ATOM 1863 C CA . SER A 1 258 ? 13.680 -9.892 5.386 1.00 89.44 258 SER A CA 1
ATOM 1864 C C . SER A 1 258 ? 13.402 -11.388 5.318 1.00 89.44 258 SER A C 1
ATOM 1866 O O . SER A 1 258 ? 13.791 -12.055 4.360 1.00 89.44 258 SER A O 1
ATOM 1868 N N . GLU A 1 259 ? 12.667 -11.893 6.304 1.00 93.94 259 GLU A N 1
ATOM 1869 C CA . GLU A 1 259 ? 12.113 -13.245 6.266 1.00 93.94 259 GLU A CA 1
ATOM 1870 C C . GLU A 1 259 ? 10.803 -13.250 5.469 1.00 93.94 259 GLU A C 1
ATOM 1872 O O . GLU A 1 259 ? 9.935 -12.406 5.690 1.00 93.94 259 GLU A O 1
ATOM 1877 N N . VAL A 1 260 ? 10.662 -14.202 4.542 1.00 97.00 260 VAL A N 1
ATOM 1878 C CA . VAL A 1 260 ? 9.411 -14.454 3.816 1.00 97.00 260 VAL A CA 1
ATOM 1879 C C . VAL A 1 260 ? 8.989 -15.897 4.074 1.00 97.00 260 VAL A C 1
ATOM 1881 O O . VAL A 1 260 ? 9.667 -16.823 3.626 1.00 97.00 260 VAL A O 1
ATOM 1884 N N . SER A 1 261 ? 7.888 -16.102 4.794 1.00 98.00 261 SER A N 1
ATOM 1885 C CA . SER A 1 261 ? 7.468 -17.429 5.268 1.00 98.00 261 SER A CA 1
ATOM 1886 C C . SER A 1 261 ? 5.962 -17.654 5.113 1.00 98.00 261 SER A C 1
ATOM 1888 O O . SER A 1 261 ? 5.169 -16.720 5.106 1.00 98.00 261 SER A O 1
ATOM 1890 N N . ASN A 1 262 ? 5.545 -18.909 4.915 1.00 97.94 262 ASN A N 1
ATOM 1891 C CA . ASN A 1 262 ? 4.133 -19.316 4.799 1.00 97.94 262 ASN A CA 1
ATOM 1892 C C . ASN A 1 262 ? 3.288 -18.533 3.772 1.00 97.94 262 ASN A C 1
ATOM 1894 O O . ASN A 1 262 ? 2.072 -18.427 3.910 1.00 97.94 262 ASN A O 1
ATOM 1898 N N . CYS A 1 263 ? 3.917 -17.985 2.731 1.00 98.25 263 CYS A N 1
ATOM 1899 C CA . CYS A 1 263 ? 3.224 -17.186 1.729 1.00 98.25 263 CYS A CA 1
ATOM 1900 C C . CYS A 1 263 ? 2.873 -17.997 0.474 1.00 98.25 263 CYS A C 1
ATOM 1902 O O . CYS A 1 263 ? 3.575 -18.943 0.107 1.00 98.25 263 CYS A O 1
ATOM 1904 N N . ARG A 1 264 ? 1.812 -17.590 -0.230 1.00 98.31 264 ARG A N 1
ATOM 1905 C CA . ARG A 1 264 ? 1.363 -18.221 -1.483 1.00 98.31 264 ARG A CA 1
ATOM 1906 C C . ARG A 1 264 ? 1.084 -17.183 -2.564 1.00 98.31 264 ARG A C 1
ATOM 1908 O O . ARG A 1 264 ? 0.244 -16.317 -2.369 1.00 98.31 264 ARG A O 1
ATOM 1915 N N . SER A 1 265 ? 1.708 -17.321 -3.730 1.00 96.88 265 SER A N 1
ATOM 1916 C CA . SER A 1 265 ? 1.348 -16.549 -4.926 1.00 96.88 265 SER A CA 1
ATOM 1917 C C . SER A 1 265 ? 0.637 -17.427 -5.952 1.00 96.88 265 SER A C 1
ATOM 1919 O O . SER A 1 265 ? 1.099 -18.536 -6.234 1.00 96.88 265 SER A O 1
ATOM 1921 N N . ALA A 1 266 ? -0.440 -16.923 -6.545 1.00 95.94 266 ALA A N 1
ATOM 1922 C CA . ALA A 1 266 ? -1.171 -17.563 -7.629 1.00 95.94 266 ALA A CA 1
ATOM 1923 C C . ALA A 1 266 ? -1.400 -16.567 -8.775 1.00 95.94 266 ALA A C 1
ATOM 1925 O O . ALA A 1 266 ? -2.256 -15.699 -8.692 1.00 95.94 266 ALA A O 1
ATOM 1926 N N . GLY A 1 267 ? -0.645 -16.699 -9.862 1.00 90.75 267 GLY A N 1
ATOM 1927 C CA . GLY A 1 267 ? -0.830 -15.866 -11.046 1.00 90.75 267 GLY A CA 1
ATOM 1928 C C . GLY A 1 267 ? 0.456 -15.648 -11.832 1.00 90.75 267 GLY A C 1
ATOM 1929 O O . GLY A 1 267 ? 1.470 -16.300 -11.565 1.00 90.75 267 GLY A O 1
ATOM 1930 N N . ASN A 1 268 ? 0.392 -14.773 -12.833 1.00 95.38 268 ASN A N 1
ATOM 1931 C CA . ASN A 1 268 ? 1.490 -14.555 -13.769 1.00 95.38 268 ASN A CA 1
ATOM 1932 C C . ASN A 1 268 ? 2.451 -13.496 -13.231 1.00 95.38 268 ASN A C 1
ATOM 1934 O O . ASN A 1 268 ? 2.027 -12.409 -12.853 1.00 95.38 268 ASN A O 1
ATOM 1938 N N . ILE A 1 269 ? 3.745 -13.814 -13.224 1.00 97.44 269 ILE A N 1
ATOM 1939 C CA . ILE A 1 269 ? 4.802 -12.921 -12.745 1.00 97.44 269 ILE A CA 1
ATOM 1940 C C . ILE A 1 269 ? 5.754 -12.645 -13.902 1.00 97.44 269 ILE A C 1
ATOM 1942 O O . ILE A 1 269 ? 6.380 -13.568 -14.428 1.00 97.44 269 ILE A O 1
ATOM 1946 N N . THR A 1 270 ? 5.864 -11.377 -14.284 1.00 96.50 270 THR A N 1
ATOM 1947 C CA . THR A 1 270 ? 6.552 -10.952 -15.500 1.00 96.50 270 THR A CA 1
ATOM 1948 C C . THR A 1 270 ? 7.525 -9.815 -15.195 1.00 96.50 270 THR A C 1
ATOM 1950 O O . THR A 1 270 ? 7.146 -8.766 -14.680 1.00 96.50 270 THR A O 1
ATOM 1953 N N . ALA A 1 271 ? 8.794 -9.999 -15.554 1.00 93.88 271 ALA A N 1
ATOM 1954 C CA . ALA A 1 271 ? 9.797 -8.938 -15.564 1.00 93.88 271 ALA A CA 1
ATOM 1955 C C . ALA A 1 271 ? 10.274 -8.716 -17.006 1.00 93.88 271 ALA A C 1
ATOM 1957 O O . ALA A 1 271 ? 10.690 -9.665 -17.671 1.00 93.88 271 ALA A O 1
ATOM 1958 N N . ILE A 1 272 ? 10.182 -7.479 -17.499 1.00 89.81 272 ILE A N 1
ATOM 1959 C CA . ILE A 1 272 ? 10.541 -7.102 -18.872 1.00 89.81 272 ILE A CA 1
ATOM 1960 C C . ILE A 1 272 ? 11.626 -6.038 -18.816 1.00 89.81 272 ILE A C 1
ATOM 1962 O O . ILE A 1 272 ? 11.338 -4.853 -18.630 1.00 89.81 272 ILE A O 1
ATOM 1966 N N . ASP A 1 273 ? 12.864 -6.465 -19.032 1.00 80.75 273 ASP A N 1
ATOM 1967 C CA . ASP A 1 273 ? 13.968 -5.554 -19.300 1.00 80.75 273 ASP A CA 1
ATOM 1968 C C . ASP A 1 273 ? 13.905 -5.080 -20.757 1.00 80.75 273 ASP A C 1
ATOM 1970 O O . ASP A 1 273 ? 13.786 -5.877 -21.689 1.00 80.75 273 ASP A O 1
ATOM 1974 N N . GLY A 1 274 ? 13.964 -3.766 -20.964 1.00 66.38 274 GLY A N 1
ATOM 1975 C CA . GLY A 1 274 ? 14.124 -3.184 -22.291 1.00 66.38 274 GLY A CA 1
ATOM 1976 C C . GLY A 1 274 ? 15.487 -3.550 -22.874 1.00 66.38 274 GLY A C 1
ATOM 1977 O O . GLY A 1 274 ? 16.470 -3.672 -22.140 1.00 66.38 274 GLY A O 1
ATOM 1978 N N . GLU A 1 275 ? 15.556 -3.723 -24.197 1.00 58.66 275 GLU A N 1
ATOM 1979 C CA . GLU A 1 275 ? 16.825 -3.954 -24.883 1.00 58.66 275 GLU A CA 1
ATOM 1980 C C . GLU A 1 275 ? 17.804 -2.834 -24.521 1.00 58.66 275 GLU A C 1
ATOM 1982 O O . GLU A 1 275 ? 17.550 -1.648 -24.749 1.00 58.66 275 GLU A O 1
ATOM 1987 N N . LYS A 1 276 ? 18.935 -3.212 -23.922 1.00 51.81 276 LYS A N 1
ATOM 1988 C CA . LYS A 1 276 ? 20.035 -2.294 -23.665 1.00 51.81 276 LYS A CA 1
ATOM 1989 C C . LYS A 1 276 ? 20.556 -1.836 -25.025 1.00 51.81 276 LYS A C 1
ATOM 1991 O O . LYS A 1 276 ? 21.280 -2.573 -25.690 1.00 51.81 276 LYS A O 1
ATOM 1996 N N . VAL A 1 277 ? 20.148 -0.648 -25.467 1.00 51.22 277 VAL A N 1
ATOM 1997 C CA . VAL A 1 277 ? 20.649 -0.051 -26.709 1.00 51.22 277 VAL A CA 1
ATOM 1998 C C . VAL A 1 277 ? 22.079 0.418 -26.446 1.00 51.22 277 VAL A C 1
ATOM 2000 O O . VAL A 1 277 ? 22.339 1.590 -26.182 1.00 51.22 277 VAL A O 1
ATOM 2003 N N . ASP A 1 278 ? 23.016 -0.525 -26.455 1.00 47.44 278 ASP A N 1
ATOM 2004 C CA . ASP A 1 278 ? 24.449 -0.262 -26.429 1.00 47.44 278 ASP A CA 1
ATOM 2005 C C . ASP A 1 278 ? 24.857 0.318 -27.798 1.00 47.44 278 ASP A C 1
ATOM 2007 O O . ASP A 1 278 ? 25.479 -0.350 -28.622 1.00 47.44 278 ASP A O 1
ATOM 2011 N N . ASN A 1 279 ? 24.477 1.570 -28.074 1.00 40.50 279 ASN A N 1
ATOM 2012 C CA . ASN A 1 279 ? 24.986 2.321 -29.221 1.00 40.50 279 ASN A CA 1
ATOM 2013 C C . ASN A 1 279 ? 26.439 2.731 -28.944 1.00 40.50 279 ASN A C 1
ATOM 2015 O O . ASN A 1 279 ? 26.709 3.826 -28.453 1.00 40.50 279 ASN A O 1
ATOM 2019 N N . TRP A 1 280 ? 27.377 1.845 -29.269 1.00 41.88 280 TRP A N 1
ATOM 2020 C CA . TRP A 1 280 ? 28.783 2.203 -29.450 1.00 41.88 280 TRP A CA 1
ATOM 2021 C C . TRP A 1 280 ? 28.988 2.612 -30.912 1.00 41.88 280 TRP A C 1
ATOM 2023 O O . TRP A 1 280 ? 29.219 1.760 -31.771 1.00 41.88 280 TRP A O 1
ATOM 2033 N N . GLY A 1 281 ? 28.831 3.909 -31.188 1.00 35.81 281 GLY A N 1
ATOM 2034 C CA . GLY A 1 281 ? 29.224 4.556 -32.444 1.00 35.81 281 GLY A CA 1
ATOM 2035 C C . GLY A 1 281 ? 30.488 5.378 -32.261 1.00 35.81 281 GLY A C 1
ATOM 2036 O O . GLY A 1 281 ? 30.604 6.018 -31.191 1.00 35.81 281 GLY A O 1
#

Mean predicted aligned error: 9.31 Å

Nearest PDB structures (foldseek):
  3n6z-assembly1_A  TM=6.342E-01  e=1.669E-05  Bacteroides ovatus ATCC 8483
  7uvl-assembly1_P  TM=4.810E-01  e=5.908E-01  Gemella haemolysans

pLDDT: mean 85.9, std 20.73, range [32.19, 98.94]